Protein AF-A0A8T4BTH2-F1 (afdb_monomer)

Secondary structure (DSSP, 8-state):
----HHHHHHHHHHTTHHHHHHHHHHHHHHHHHHHHHHTTT-TTTHHHHHHHHHHHHHHHHT-HHHHHHHHHHHHHHHHHHHHHHHHHHHHHHTTTT-TT--HHHHHHHHHHHHHHHHHHHHHGGGS-----S----SS-HHHHHHHHHHHHHHHHHHHHH----------SHHHHHHHHHHHHHHH--

Mean predicted aligned error: 15.97 Å

Solvent-accessible surface area (backbone atoms only — not comparable to full-atom values): 11126 Å² total; per-residue (Å²): 132,83,83,46,71,66,60,54,50,51,52,38,50,76,70,41,45,60,68,46,49,50,55,24,51,53,44,20,51,52,46,23,50,50,44,56,74,69,36,81,66,45,91,82,25,55,65,58,32,45,54,52,16,46,54,53,14,54,60,47,47,70,37,61,73,56,34,52,51,46,63,68,46,47,63,52,55,50,49,44,50,52,52,51,50,54,48,53,48,50,46,58,71,73,53,79,80,56,99,75,67,61,63,67,59,58,51,51,54,52,50,52,54,49,51,51,42,51,52,56,54,62,59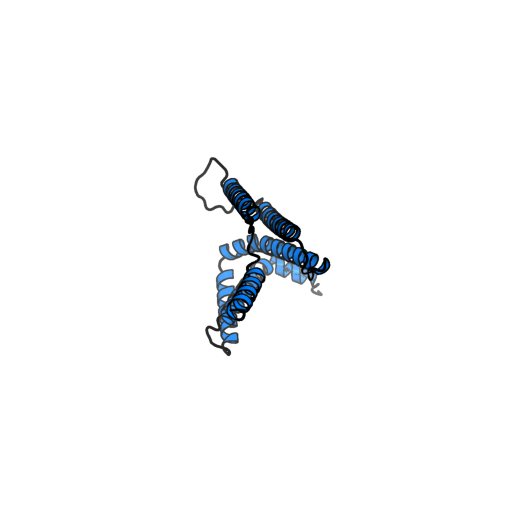,67,63,78,66,76,79,88,61,78,98,71,81,90,86,85,77,67,68,78,54,52,58,54,50,53,52,53,50,52,49,52,51,50,50,56,54,67,70,57,68,75,86,83,75,78,76,81,66,65,67,57,53,56,56,52,51,52,59,50,54,57,64,71,76,72,120

pLDDT: mean 75.27, std 17.17, range [42.88, 98.25]

Sequence (189 aa):
MAIDLRGGIEQLEEMGFFEYAVPFFLVFLLVWAILTRIKIFGEQGQRVNAILAAILGILLVRQGALVEFINTYLPNVSAVIIIFFGFLLLLGLFGFQSKSLKGGVMIFCMLLSLAGGIWALAQTTQGEAVILPVIDKEISESDAGAMVVVGVLILLIAIAGSRPKLRGLRGHEGFFDAMSKMGDKLSGG

Foldseek 3Di:
DDCDVVNVVVVCVVVCVCLLVVQLVVQLCVQLVVCCVVCPVHPVCSVVSNVVSNVVSVVQSVDVVSSVVCVLCVVLVVVLVVLVVVLVVVCVVVPVPDPPPPCVVVVVSVVVSVVVSVVSVVVSCPPDDPDDPDDDDDDDVVVVVVVVVVVVVVVVVVVVVPDDPPPDDPPPPVVVVVVVVVVVVVVPD

Structure (mmCIF, N/CA/C/O backbone):
data_AF-A0A8T4BTH2-F1
#
_entry.id   AF-A0A8T4BTH2-F1
#
loop_
_atom_site.group_PDB
_atom_site.id
_atom_site.type_symbol
_atom_site.label_atom_id
_atom_site.label_alt_id
_atom_site.label_comp_id
_atom_site.label_asym_id
_atom_site.label_entity_id
_atom_site.label_seq_id
_atom_site.pdbx_PDB_ins_code
_atom_site.Cartn_x
_atom_site.Cartn_y
_atom_site.Cartn_z
_atom_site.occupancy
_atom_site.B_iso_or_equiv
_atom_site.auth_seq_id
_atom_site.auth_comp_id
_atom_site.auth_asym_id
_atom_site.auth_atom_id
_atom_site.pdbx_PDB_model_num
ATOM 1 N N . MET A 1 1 ? 12.374 -33.893 -17.553 1.00 60.62 1 MET A N 1
ATOM 2 C CA . MET A 1 1 ? 12.916 -32.630 -17.015 1.00 60.62 1 MET A CA 1
ATOM 3 C C . MET A 1 1 ? 12.113 -32.296 -15.777 1.00 60.62 1 MET A C 1
ATOM 5 O O . MET A 1 1 ? 10.908 -32.126 -15.900 1.00 60.62 1 MET A O 1
ATOM 9 N N . ALA A 1 2 ? 12.731 -32.324 -14.597 1.00 75.56 2 ALA A N 1
ATOM 10 C CA . ALA A 1 2 ? 12.077 -31.808 -13.400 1.00 75.56 2 ALA A CA 1
ATOM 11 C C . ALA A 1 2 ? 12.064 -30.281 -13.523 1.00 75.56 2 ALA A C 1
ATOM 13 O O . ALA A 1 2 ? 13.112 -29.688 -13.770 1.00 75.56 2 ALA A O 1
ATOM 14 N N . ILE A 1 3 ? 10.884 -29.670 -13.436 1.00 81.31 3 ILE A N 1
ATOM 15 C CA . ILE A 1 3 ? 10.783 -28.217 -13.317 1.00 81.31 3 ILE A CA 1
ATOM 16 C C . ILE A 1 3 ? 11.301 -27.888 -11.921 1.00 81.31 3 ILE A C 1
ATOM 18 O O . ILE A 1 3 ? 10.676 -28.253 -10.926 1.00 81.31 3 ILE A O 1
ATOM 22 N N . ASP A 1 4 ? 12.476 -27.270 -11.856 1.00 92.75 4 ASP A N 1
ATOM 23 C CA . ASP A 1 4 ? 12.958 -26.660 -10.624 1.00 92.75 4 ASP A CA 1
ATOM 24 C C . ASP A 1 4 ? 12.048 -25.466 -10.303 1.00 92.75 4 ASP A C 1
ATOM 26 O O . ASP A 1 4 ? 11.688 -24.696 -11.198 1.00 92.75 4 ASP A O 1
ATOM 30 N N . LEU A 1 5 ? 11.657 -25.314 -9.037 1.00 91.25 5 LEU A N 1
ATOM 31 C CA . LEU A 1 5 ? 10.777 -24.232 -8.583 1.00 91.25 5 LEU A CA 1
ATOM 32 C C . LEU A 1 5 ? 11.341 -22.866 -8.968 1.00 91.25 5 LEU A C 1
ATOM 34 O O . LEU A 1 5 ? 10.587 -21.972 -9.346 1.00 91.25 5 LEU A O 1
ATOM 38 N N . ARG A 1 6 ? 12.669 -22.733 -8.931 1.00 91.19 6 ARG A N 1
ATOM 39 C CA . ARG A 1 6 ? 13.362 -21.531 -9.382 1.00 91.19 6 ARG A CA 1
ATOM 40 C C . ARG A 1 6 ? 13.090 -21.234 -10.859 1.00 91.19 6 ARG A C 1
ATOM 42 O O . ARG A 1 6 ? 12.701 -20.121 -11.180 1.00 91.19 6 ARG A O 1
ATOM 49 N N . GLY A 1 7 ? 13.214 -22.238 -11.728 1.00 93.44 7 GLY A N 1
ATOM 50 C CA . GLY A 1 7 ? 12.945 -22.081 -13.160 1.00 93.44 7 GLY A CA 1
ATOM 51 C C . GLY A 1 7 ? 11.473 -21.786 -13.457 1.00 93.44 7 GLY A C 1
ATOM 52 O O . GLY A 1 7 ? 11.172 -21.052 -14.391 1.00 93.44 7 GLY A O 1
ATOM 53 N N . GLY A 1 8 ? 10.549 -22.304 -12.641 1.00 92.94 8 GLY A N 1
ATOM 54 C CA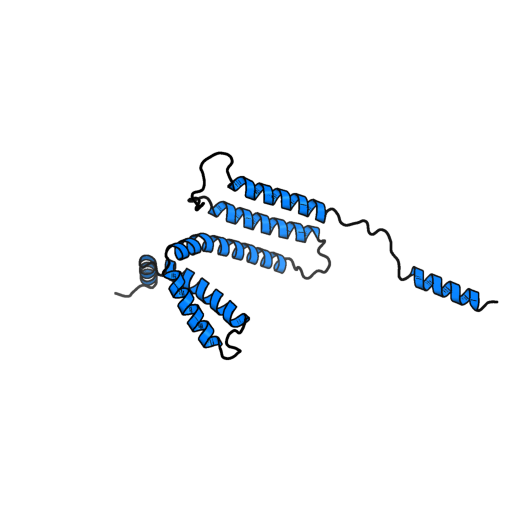 . GLY A 1 8 ? 9.131 -21.947 -12.734 1.00 92.94 8 GLY A CA 1
ATOM 55 C C . GLY A 1 8 ? 8.853 -20.487 -12.360 1.00 92.94 8 GLY A C 1
ATOM 56 O O . GLY A 1 8 ? 8.046 -19.835 -13.016 1.00 92.94 8 GLY A O 1
ATOM 57 N N . ILE A 1 9 ? 9.526 -19.962 -11.332 1.00 93.88 9 ILE A N 1
ATOM 58 C CA . ILE A 1 9 ? 9.397 -18.554 -10.923 1.00 93.88 9 ILE A CA 1
ATOM 59 C C . ILE A 1 9 ? 10.019 -17.628 -11.969 1.00 93.88 9 ILE A C 1
ATOM 61 O O . ILE A 1 9 ? 9.369 -16.663 -12.357 1.00 93.88 9 ILE A O 1
ATOM 65 N N . GLU A 1 10 ? 11.217 -17.951 -12.462 1.00 94.56 10 GLU A N 1
ATOM 66 C CA . GLU A 1 10 ? 11.894 -17.180 -13.515 1.00 94.56 10 GLU A CA 1
ATOM 67 C C . GLU A 1 10 ? 11.025 -17.113 -14.785 1.00 94.56 10 GLU A C 1
ATOM 69 O O . GLU A 1 10 ? 10.832 -16.034 -15.333 1.00 94.56 10 GLU A O 1
ATOM 74 N N . GLN A 1 11 ? 10.373 -18.213 -15.187 1.00 95.12 11 GLN A N 1
ATOM 75 C CA . GLN A 1 11 ? 9.421 -18.195 -16.310 1.00 95.12 11 GLN A CA 1
ATOM 76 C C . GLN A 1 11 ? 8.206 -17.293 -16.059 1.00 95.12 11 GLN A C 1
ATOM 78 O O . GLN A 1 11 ? 7.759 -16.592 -16.964 1.00 95.12 11 GLN A O 1
ATOM 83 N N . LEU A 1 12 ? 7.644 -17.301 -14.846 1.00 95.06 12 LEU A N 1
ATOM 84 C CA . LEU A 1 12 ? 6.525 -16.416 -14.506 1.00 95.06 12 LEU A CA 1
ATOM 85 C C . LEU A 1 12 ? 6.951 -14.944 -14.504 1.00 95.06 12 LEU A C 1
ATOM 87 O O . LEU A 1 12 ? 6.186 -14.086 -14.945 1.00 95.06 12 LEU A O 1
ATOM 91 N N . GLU A 1 13 ? 8.158 -14.657 -14.024 1.00 94.00 13 GLU A N 1
ATOM 92 C CA . GLU A 1 13 ? 8.747 -13.321 -14.042 1.00 94.00 13 GLU A CA 1
ATOM 93 C C . GLU A 1 13 ? 8.986 -12.832 -15.474 1.00 94.00 13 GLU A C 1
ATOM 95 O O . GLU A 1 13 ? 8.530 -11.745 -15.817 1.00 94.00 13 GLU A O 1
ATOM 100 N N . GLU A 1 14 ? 9.563 -13.666 -16.343 1.00 95.19 14 GLU A N 1
ATOM 101 C CA . GLU A 1 14 ? 9.751 -13.367 -17.772 1.00 95.19 14 GLU A CA 1
ATOM 102 C C . GLU A 1 14 ? 8.426 -13.134 -18.515 1.00 95.19 14 GLU A C 1
ATOM 104 O O . GLU A 1 14 ? 8.358 -12.336 -19.449 1.00 95.19 14 GLU A O 1
ATOM 109 N N . MET A 1 15 ? 7.345 -13.796 -18.091 1.00 94.81 15 MET A N 1
ATOM 110 C CA . MET A 1 15 ? 5.994 -13.566 -18.615 1.00 94.81 15 MET A CA 1
ATOM 111 C C . MET A 1 15 ? 5.341 -12.276 -18.085 1.00 94.81 15 MET A C 1
ATOM 113 O O . MET A 1 15 ? 4.194 -11.985 -18.437 1.00 94.81 15 MET A O 1
ATOM 117 N N . GLY A 1 16 ? 6.022 -11.524 -17.215 1.00 92.06 16 GLY A N 1
ATOM 118 C CA . GLY A 1 16 ? 5.494 -10.325 -16.567 1.00 92.06 16 GLY A CA 1
ATOM 119 C C . GLY A 1 16 ? 4.428 -10.627 -15.512 1.00 92.06 16 GLY A C 1
ATOM 120 O O . GLY A 1 16 ? 3.694 -9.730 -15.103 1.00 92.06 16 GLY A O 1
ATOM 121 N N . PHE A 1 17 ? 4.297 -11.877 -15.044 1.00 94.88 17 PHE A N 1
ATOM 122 C CA . PHE A 1 17 ? 3.227 -12.261 -14.118 1.00 94.88 17 PHE A CA 1
ATOM 123 C C . PHE A 1 17 ? 3.205 -11.365 -12.877 1.00 94.88 17 PHE A C 1
ATOM 125 O O . PHE A 1 17 ? 2.141 -10.889 -12.497 1.00 94.88 17 PHE A O 1
ATOM 132 N N . PHE A 1 18 ? 4.361 -11.089 -12.269 1.00 93.31 18 PHE A N 1
ATOM 133 C CA . PHE A 1 18 ? 4.440 -10.247 -11.073 1.00 93.31 18 PHE A CA 1
ATOM 134 C C . PHE A 1 18 ? 4.108 -8.779 -11.355 1.00 93.31 18 PHE A C 1
ATOM 136 O O . PHE A 1 18 ? 3.438 -8.152 -10.534 1.00 93.31 18 PHE A O 1
ATOM 143 N N . GLU A 1 19 ? 4.484 -8.260 -12.525 1.00 92.38 19 GLU A N 1
ATOM 144 C CA . GLU A 1 19 ? 4.208 -6.877 -12.930 1.00 92.38 19 GLU A CA 1
ATOM 145 C C . GLU A 1 19 ? 2.707 -6.585 -13.015 1.00 92.38 19 GLU A C 1
ATOM 147 O O . GLU A 1 19 ? 2.292 -5.465 -12.726 1.00 92.38 19 GLU A O 1
ATOM 152 N N . TYR A 1 20 ? 1.887 -7.587 -13.354 1.00 95.25 20 TYR A N 1
ATOM 153 C CA . TYR A 1 20 ? 0.429 -7.457 -13.459 1.00 95.25 20 TYR A CA 1
ATOM 154 C C . TYR A 1 20 ? -0.325 -8.034 -12.252 1.00 95.25 20 TYR A C 1
ATOM 156 O O . TYR A 1 20 ? -1.318 -7.458 -11.800 1.00 95.25 20 TYR A O 1
ATOM 164 N N . ALA A 1 21 ? 0.125 -9.163 -11.700 1.00 95.69 21 ALA A N 1
ATOM 165 C CA . ALA A 1 21 ? -0.554 -9.839 -10.597 1.00 95.69 21 ALA A CA 1
ATOM 166 C C . ALA A 1 21 ? -0.453 -9.044 -9.292 1.00 95.69 21 ALA A C 1
ATOM 168 O O . ALA A 1 21 ? -1.428 -8.968 -8.544 1.00 95.69 21 ALA A O 1
ATOM 169 N N . VAL A 1 22 ? 0.695 -8.422 -9.012 1.00 94.75 22 VAL A N 1
ATOM 170 C CA . VAL A 1 22 ? 0.875 -7.612 -7.800 1.00 94.75 22 VAL A CA 1
ATOM 171 C C . VAL A 1 22 ? -0.087 -6.411 -7.769 1.00 94.75 22 VAL A C 1
ATOM 173 O O . VAL A 1 22 ? -0.859 -6.312 -6.807 1.00 94.75 22 VAL A O 1
ATOM 176 N N . PRO A 1 23 ? -0.136 -5.529 -8.790 1.00 93.69 23 PRO A N 1
ATOM 177 C CA . PRO A 1 23 ? -1.097 -4.426 -8.805 1.00 93.69 23 PRO A CA 1
ATOM 178 C C . PRO A 1 23 ? -2.548 -4.917 -8.849 1.00 93.69 23 PRO A C 1
ATOM 180 O O . PRO A 1 23 ? -3.406 -4.315 -8.197 1.00 93.69 23 PRO A O 1
ATOM 183 N N . PHE A 1 24 ? -2.828 -6.039 -9.527 1.00 96.94 24 PHE A N 1
ATOM 184 C CA . PHE A 1 24 ? -4.145 -6.679 -9.493 1.00 96.94 24 PHE A CA 1
ATOM 185 C C . PHE A 1 24 ? -4.589 -6.983 -8.060 1.00 96.94 24 PHE A C 1
ATOM 187 O O . PHE A 1 24 ? -5.657 -6.531 -7.638 1.00 96.94 24 PHE A O 1
ATOM 194 N N . PHE A 1 25 ? -3.778 -7.729 -7.304 1.00 97.06 25 PHE A N 1
ATOM 195 C CA . PHE A 1 25 ? -4.125 -8.133 -5.943 1.00 97.06 25 PHE A CA 1
ATOM 196 C C . PHE A 1 25 ? -4.247 -6.935 -5.007 1.00 97.06 25 PHE A C 1
ATOM 198 O O . PHE A 1 25 ? -5.146 -6.918 -4.165 1.00 97.06 25 PHE A O 1
ATOM 205 N N . LEU A 1 26 ? -3.396 -5.921 -5.172 1.00 95.31 26 LEU A N 1
ATOM 206 C CA . LEU A 1 26 ? -3.455 -4.700 -4.373 1.00 95.31 26 LEU A CA 1
ATOM 207 C C . LEU A 1 26 ? -4.796 -3.978 -4.556 1.00 95.31 26 LEU A C 1
ATOM 209 O O . LEU A 1 26 ? -5.475 -3.666 -3.575 1.00 95.31 26 LEU A O 1
ATOM 213 N N . VAL A 1 27 ? -5.214 -3.766 -5.805 1.00 95.62 27 VAL A N 1
ATOM 214 C CA . VAL A 1 27 ? -6.485 -3.100 -6.125 1.00 95.62 27 VAL A CA 1
ATOM 215 C C . VAL A 1 27 ? -7.670 -3.964 -5.715 1.00 95.62 27 VAL A C 1
ATOM 217 O O . VAL A 1 27 ? -8.596 -3.463 -5.075 1.00 95.62 27 VAL A O 1
ATOM 220 N N . PHE A 1 28 ? -7.634 -5.260 -6.031 1.00 97.88 28 PHE A N 1
ATOM 221 C CA . PHE A 1 28 ? -8.658 -6.221 -5.634 1.00 97.88 28 PHE A CA 1
ATOM 222 C C . PHE A 1 28 ? -8.903 -6.174 -4.123 1.00 97.88 28 PHE A C 1
ATOM 224 O O . PHE A 1 28 ? -10.042 -5.990 -3.692 1.00 97.88 28 PHE A O 1
ATOM 231 N N . LEU A 1 29 ? -7.844 -6.288 -3.316 1.00 97.62 29 LEU A N 1
ATOM 232 C CA . LEU A 1 29 ? -7.949 -6.280 -1.859 1.00 97.62 29 LEU A CA 1
ATOM 233 C C . LEU A 1 29 ? -8.472 -4.945 -1.337 1.00 97.62 29 LEU A C 1
ATOM 235 O O . LEU A 1 29 ? -9.339 -4.940 -0.463 1.00 97.62 29 LEU A O 1
ATOM 239 N N . LEU A 1 30 ? -7.986 -3.824 -1.873 1.00 96.38 30 LEU A N 1
ATOM 240 C CA . LEU A 1 30 ? -8.408 -2.492 -1.446 1.00 96.38 30 LEU A CA 1
ATOM 241 C C . LEU A 1 30 ? -9.891 -2.250 -1.746 1.00 96.38 30 LEU A C 1
ATOM 243 O O . LEU A 1 30 ? -10.653 -1.881 -0.850 1.00 96.38 30 LEU A O 1
ATOM 247 N N . VAL A 1 31 ? -10.322 -2.516 -2.979 1.00 97.12 31 VAL A N 1
ATOM 248 C CA . VAL A 1 31 ? -11.722 -2.361 -3.390 1.00 97.12 31 VAL A CA 1
ATOM 249 C C . VAL A 1 31 ? -12.615 -3.321 -2.606 1.00 97.12 31 VAL A C 1
ATOM 251 O O . VAL A 1 31 ? -13.639 -2.902 -2.068 1.00 97.12 31 VAL A O 1
ATOM 254 N N . TRP A 1 32 ? -12.218 -4.587 -2.467 1.00 97.31 32 TRP A N 1
ATOM 255 C CA . TRP A 1 32 ? -12.978 -5.570 -1.697 1.00 97.31 32 TRP A CA 1
ATOM 256 C C . TRP A 1 32 ? -13.124 -5.169 -0.226 1.00 97.31 32 TRP A C 1
ATOM 258 O O . TRP A 1 32 ? -14.224 -5.254 0.335 1.00 97.31 32 TRP A O 1
ATOM 268 N N . ALA A 1 33 ? -12.040 -4.698 0.393 1.00 96.50 33 ALA A N 1
ATOM 269 C CA . ALA A 1 33 ? -12.041 -4.233 1.772 1.00 96.50 33 ALA A CA 1
ATOM 270 C C . ALA A 1 33 ? -12.968 -3.026 1.946 1.00 96.50 33 ALA A C 1
ATOM 272 O O . ALA A 1 33 ? -13.783 -3.020 2.871 1.00 96.50 33 ALA A O 1
ATOM 273 N N . ILE A 1 34 ? -12.905 -2.046 1.038 1.00 96.69 34 ILE A N 1
ATOM 274 C CA . ILE A 1 34 ? -13.790 -0.875 1.056 1.00 96.69 34 ILE A CA 1
ATOM 275 C C . ILE A 1 34 ? -15.249 -1.317 0.932 1.00 96.69 34 ILE A C 1
ATOM 277 O O . ILE A 1 34 ? -16.039 -1.010 1.825 1.00 96.69 34 ILE A O 1
ATOM 281 N N . LEU A 1 35 ? -15.594 -2.096 -0.101 1.00 96.38 35 LEU A N 1
ATOM 282 C CA . LEU A 1 35 ? -16.958 -2.583 -0.354 1.00 96.38 35 LEU A CA 1
ATOM 283 C C . LEU A 1 35 ? -17.528 -3.383 0.830 1.00 96.38 35 LEU A C 1
ATOM 285 O O . LEU A 1 35 ? -18.712 -3.272 1.164 1.00 96.38 35 LEU A O 1
ATOM 289 N N . THR A 1 36 ? -16.681 -4.167 1.497 1.00 95.62 36 THR A N 1
ATOM 290 C CA . THR A 1 36 ? -17.068 -4.959 2.672 1.00 95.62 36 THR A CA 1
ATOM 291 C C . THR A 1 36 ? -17.247 -4.091 3.915 1.00 95.62 36 THR A C 1
ATOM 293 O O . THR A 1 36 ? -18.168 -4.331 4.696 1.00 95.62 36 THR A O 1
ATOM 296 N N . ARG A 1 37 ? -16.428 -3.046 4.094 1.00 94.75 37 ARG A N 1
ATOM 297 C CA . ARG A 1 37 ? -16.558 -2.104 5.217 1.00 94.75 37 ARG A CA 1
ATOM 298 C C . ARG A 1 37 ? -17.819 -1.255 5.128 1.00 94.75 37 ARG A C 1
ATOM 300 O O . ARG A 1 37 ? -18.463 -1.047 6.151 1.00 94.75 37 ARG A O 1
ATOM 307 N N . ILE A 1 38 ? -18.184 -0.813 3.928 1.00 96.06 38 ILE A N 1
ATOM 308 C CA . ILE A 1 38 ? -19.382 0.012 3.706 1.00 96.06 38 ILE A CA 1
ATOM 309 C C . ILE A 1 38 ? -20.677 -0.804 3.601 1.00 96.06 38 ILE A C 1
ATOM 311 O O . ILE A 1 38 ? -21.755 -0.222 3.599 1.00 96.06 38 ILE A O 1
ATOM 315 N N . LYS A 1 39 ? -20.586 -2.140 3.522 1.00 92.75 39 LYS A N 1
ATOM 316 C CA . LYS A 1 39 ? -21.732 -3.062 3.434 1.00 92.75 39 LYS A CA 1
ATOM 317 C C . LYS A 1 39 ? -22.749 -2.694 2.330 1.00 92.75 39 LYS A C 1
ATOM 319 O O . LYS A 1 39 ? -23.949 -2.816 2.557 1.00 92.75 39 LYS A O 1
ATOM 324 N N . ILE A 1 40 ? -22.296 -2.302 1.127 1.00 91.75 40 ILE A N 1
ATOM 325 C CA . ILE A 1 40 ? -23.190 -1.882 0.015 1.00 91.75 40 ILE A CA 1
ATOM 326 C C . ILE A 1 40 ? -24.302 -2.904 -0.276 1.00 91.75 40 ILE A C 1
ATOM 328 O O . ILE A 1 40 ? -25.451 -2.523 -0.464 1.00 91.75 40 ILE A O 1
ATOM 332 N N . PHE A 1 41 ? -23.976 -4.200 -0.287 1.00 91.62 41 PHE A N 1
ATOM 333 C CA . PHE A 1 41 ? -24.935 -5.279 -0.563 1.00 91.62 41 PHE A CA 1
ATOM 334 C C . PHE A 1 41 ? -25.410 -5.998 0.716 1.00 91.62 41 PHE A C 1
ATOM 336 O O . PHE A 1 41 ? -25.847 -7.148 0.663 1.00 91.62 41 PHE A O 1
ATOM 343 N N . GLY A 1 42 ? -25.291 -5.355 1.881 1.00 90.62 42 GLY A N 1
ATOM 344 C CA . GLY A 1 42 ? -25.642 -5.943 3.176 1.00 90.62 42 GLY A CA 1
ATOM 345 C C . GLY A 1 42 ? -24.669 -7.029 3.656 1.00 90.62 42 GLY A C 1
ATOM 346 O O . GLY A 1 42 ? -23.594 -7.239 3.095 1.00 90.62 42 GLY A O 1
ATOM 347 N N . GLU A 1 43 ? -25.035 -7.730 4.733 1.00 85.06 43 GLU A N 1
ATOM 348 C CA . GLU A 1 43 ? -24.131 -8.667 5.428 1.00 85.06 43 GLU A CA 1
ATOM 349 C C . GLU A 1 43 ? -23.835 -9.946 4.635 1.00 85.06 43 GLU A C 1
ATOM 351 O O . GLU A 1 43 ? -22.748 -10.508 4.749 1.00 85.06 43 GLU A O 1
ATOM 356 N N . GLN A 1 44 ? -24.764 -10.370 3.777 1.00 86.69 44 GLN A N 1
ATOM 357 C CA . GLN A 1 44 ? -24.612 -11.554 2.922 1.00 86.69 44 GLN A CA 1
ATOM 358 C C . GLN A 1 44 ? -23.949 -11.232 1.568 1.00 86.69 44 GLN A C 1
ATOM 360 O O . GLN A 1 44 ? -23.584 -12.135 0.815 1.00 86.69 44 GLN A O 1
ATOM 365 N N . GLY A 1 45 ? -23.728 -9.947 1.272 1.00 91.81 45 GLY A N 1
ATOM 366 C CA . GLY A 1 45 ? -23.184 -9.455 0.006 1.00 91.81 45 GLY A CA 1
ATOM 367 C C . GLY A 1 45 ? -21.673 -9.627 -0.184 1.00 91.81 45 GLY A C 1
ATOM 368 O O . GLY A 1 45 ? -21.129 -9.176 -1.190 1.00 91.81 45 GLY A O 1
ATOM 369 N N . GLN A 1 46 ? -20.968 -10.284 0.744 1.00 91.50 46 GLN A N 1
ATOM 370 C CA . GLN A 1 46 ? -19.502 -10.401 0.707 1.00 91.50 46 GLN A CA 1
ATOM 371 C C . GLN A 1 46 ? -18.979 -11.105 -0.555 1.00 91.50 46 GLN A C 1
ATOM 373 O O . GLN A 1 46 ? -17.942 -10.717 -1.093 1.00 91.50 46 GLN A O 1
ATOM 378 N N . ARG A 1 47 ? -19.711 -12.109 -1.060 1.00 95.00 47 ARG A N 1
ATOM 379 C CA . ARG A 1 47 ? -19.356 -12.807 -2.309 1.00 95.00 47 ARG A CA 1
ATOM 380 C C . ARG A 1 47 ? -19.471 -11.883 -3.520 1.00 95.00 47 ARG A C 1
ATOM 382 O O . ARG A 1 47 ? -18.590 -11.881 -4.371 1.00 95.00 47 ARG A O 1
ATOM 389 N N . VAL A 1 48 ? -20.525 -11.067 -3.563 1.00 95.75 48 VAL A N 1
ATOM 390 C CA . VAL A 1 48 ? -20.749 -10.088 -4.637 1.00 95.75 48 VAL A CA 1
ATOM 391 C C . VAL A 1 48 ? -19.674 -9.004 -4.598 1.00 95.75 48 VAL A C 1
ATOM 393 O O . VAL A 1 48 ? -19.105 -8.684 -5.637 1.00 95.75 48 VAL A O 1
ATOM 396 N N . ASN A 1 49 ? -19.313 -8.518 -3.405 1.00 96.12 49 ASN A N 1
ATOM 397 C CA . ASN A 1 49 ? -18.199 -7.583 -3.224 1.00 96.12 49 ASN A CA 1
ATOM 398 C C . ASN A 1 49 ? -16.882 -8.137 -3.773 1.00 96.12 49 ASN A C 1
ATOM 400 O O . ASN A 1 49 ? -16.144 -7.407 -4.427 1.00 96.12 49 ASN A O 1
ATOM 404 N N . ALA A 1 50 ? -16.575 -9.411 -3.503 1.00 96.69 50 ALA A N 1
ATOM 405 C CA . ALA A 1 50 ? -15.347 -10.043 -3.982 1.00 96.69 50 ALA A CA 1
ATOM 406 C C . ALA A 1 50 ? -15.333 -10.147 -5.510 1.00 96.69 50 ALA A C 1
ATOM 408 O O . ALA A 1 50 ? -14.359 -9.753 -6.142 1.00 96.69 50 ALA A O 1
ATOM 409 N N . ILE A 1 51 ? -16.433 -10.602 -6.115 1.00 97.62 51 ILE A N 1
ATOM 410 C CA . ILE A 1 51 ? -16.544 -10.690 -7.577 1.00 97.62 51 ILE A CA 1
ATOM 411 C C . ILE A 1 51 ? -16.411 -9.300 -8.210 1.00 97.62 51 ILE A C 1
ATOM 413 O O . ILE A 1 51 ? -15.651 -9.131 -9.161 1.00 97.62 51 ILE A O 1
ATOM 417 N N . LEU A 1 52 ? -17.093 -8.290 -7.662 1.00 97.50 52 LEU A N 1
ATOM 418 C CA . LEU A 1 52 ? -17.033 -6.923 -8.178 1.00 97.50 52 LEU A CA 1
ATOM 419 C C . LEU A 1 52 ? -15.622 -6.332 -8.063 1.00 97.50 52 LEU A C 1
ATOM 421 O O . LEU A 1 52 ? -15.119 -5.753 -9.023 1.00 97.50 52 LEU A O 1
ATOM 425 N N . ALA A 1 53 ? -14.959 -6.523 -6.921 1.00 98.00 53 ALA A N 1
ATOM 426 C CA . ALA A 1 53 ? -13.578 -6.101 -6.730 1.00 98.00 53 ALA A CA 1
ATOM 427 C C . ALA A 1 53 ? -12.617 -6.808 -7.696 1.00 98.00 53 ALA A C 1
ATOM 429 O O . ALA A 1 53 ? -11.690 -6.177 -8.195 1.00 98.00 53 ALA A O 1
ATOM 430 N N . ALA A 1 54 ? -12.845 -8.091 -7.996 1.00 98.19 54 ALA A N 1
ATOM 431 C CA . ALA A 1 54 ? -12.025 -8.839 -8.948 1.00 98.19 54 ALA A CA 1
ATOM 432 C C . ALA A 1 54 ? -12.194 -8.298 -10.370 1.00 98.19 54 ALA A C 1
ATOM 434 O O . ALA A 1 54 ? -11.202 -8.062 -11.055 1.00 98.19 54 ALA A O 1
ATOM 435 N N . ILE A 1 55 ? -13.432 -8.022 -10.792 1.00 98.25 55 ILE A N 1
ATOM 436 C CA . ILE A 1 55 ? -13.713 -7.404 -12.095 1.00 98.25 55 ILE A CA 1
ATOM 437 C C . ILE A 1 55 ? -13.017 -6.041 -12.198 1.00 98.25 55 ILE A C 1
ATOM 439 O O . ILE A 1 55 ? -12.336 -5.776 -13.186 1.00 98.25 55 ILE A O 1
ATOM 443 N N . LEU A 1 56 ? -13.139 -5.196 -11.169 1.00 97.62 56 LEU A N 1
ATOM 444 C CA . LEU A 1 56 ? -12.496 -3.880 -11.140 1.00 97.62 56 LEU A CA 1
ATOM 445 C C . LEU A 1 56 ? -10.965 -3.977 -11.144 1.00 97.62 56 LEU A C 1
ATOM 447 O O . LEU A 1 56 ? -10.315 -3.229 -11.869 1.00 97.62 56 LEU A O 1
ATOM 451 N N . GLY A 1 57 ? -10.393 -4.923 -10.396 1.00 97.06 57 GLY A N 1
ATOM 452 C CA . GLY A 1 57 ? -8.957 -5.195 -10.405 1.00 97.06 57 GLY A CA 1
ATOM 453 C C . GLY A 1 57 ? -8.455 -5.596 -11.793 1.00 97.06 57 GLY A C 1
ATOM 454 O O . GLY A 1 57 ? -7.488 -5.016 -12.279 1.00 97.06 57 GLY A O 1
ATOM 455 N N . ILE A 1 58 ? -9.130 -6.536 -12.466 1.00 97.44 58 ILE A N 1
ATOM 456 C CA . ILE A 1 58 ? -8.759 -6.978 -13.824 1.00 97.44 58 ILE A CA 1
ATOM 457 C C . ILE A 1 58 ? -8.869 -5.815 -14.820 1.00 97.44 58 ILE A C 1
ATOM 459 O O . ILE A 1 58 ? -7.979 -5.621 -15.648 1.00 97.44 58 ILE A O 1
ATOM 463 N N . LEU A 1 59 ? -9.946 -5.024 -14.739 1.00 97.12 59 LEU A N 1
ATOM 464 C CA . LEU A 1 59 ? -10.137 -3.856 -15.604 1.00 97.12 59 LEU A CA 1
ATOM 465 C C . LEU A 1 59 ? -9.035 -2.813 -15.417 1.00 97.12 59 LEU A C 1
ATOM 467 O O . LEU A 1 59 ? -8.603 -2.217 -16.402 1.00 97.12 59 LEU A O 1
ATOM 471 N N . LEU A 1 60 ? -8.570 -2.608 -14.183 1.00 95.44 60 LEU A N 1
ATOM 472 C CA . LEU A 1 60 ? -7.480 -1.681 -13.902 1.00 95.44 60 LEU A CA 1
ATOM 473 C C . LEU A 1 60 ? -6.160 -2.181 -14.490 1.00 95.44 60 LEU A C 1
ATOM 475 O O . LEU A 1 60 ? -5.454 -1.416 -15.136 1.00 95.44 60 LEU A O 1
ATOM 479 N N . VAL A 1 61 ? -5.852 -3.466 -14.317 1.00 95.25 61 VAL A N 1
ATOM 480 C CA . VAL A 1 61 ? -4.593 -4.074 -14.786 1.00 95.25 61 VAL A CA 1
ATOM 481 C C . VAL A 1 61 ? -4.490 -4.072 -16.310 1.00 95.25 61 VAL A C 1
ATOM 483 O O . VAL A 1 61 ? -3.398 -4.009 -16.864 1.00 95.25 61 VAL A O 1
ATOM 486 N N . ARG A 1 62 ? -5.629 -4.064 -17.010 1.00 95.44 62 ARG A N 1
ATOM 487 C CA . ARG A 1 62 ? -5.664 -3.871 -18.463 1.00 95.44 62 ARG A CA 1
ATOM 488 C C . ARG A 1 62 ? -5.076 -2.519 -18.892 1.00 95.44 62 ARG A C 1
ATOM 490 O O . ARG A 1 62 ? -4.623 -2.395 -20.028 1.00 95.44 62 ARG A O 1
ATOM 497 N N . GLN A 1 63 ? -5.110 -1.508 -18.026 1.00 94.75 63 GLN A N 1
ATOM 498 C CA . GLN A 1 63 ? -4.581 -0.186 -18.328 1.00 94.75 63 GLN A CA 1
ATOM 499 C C . GLN A 1 63 ? -3.103 -0.099 -17.941 1.00 94.75 63 GLN A C 1
ATOM 501 O O . GLN A 1 63 ? -2.770 0.140 -16.781 1.00 94.75 63 GLN A O 1
ATOM 506 N N . GLY A 1 64 ? -2.219 -0.225 -18.936 1.00 91.06 64 GLY A N 1
ATOM 507 C CA . GLY A 1 64 ? -0.764 -0.227 -18.734 1.00 91.06 64 GLY A CA 1
ATOM 508 C C . GLY A 1 64 ? -0.248 0.986 -17.953 1.00 91.06 64 GLY A C 1
ATOM 509 O O . GLY A 1 64 ? 0.522 0.820 -17.019 1.00 91.06 64 GLY A O 1
ATOM 510 N N . ALA A 1 65 ? -0.771 2.185 -18.231 1.00 89.19 65 ALA A N 1
ATOM 511 C CA . ALA A 1 65 ? -0.376 3.405 -17.518 1.00 89.19 65 ALA A CA 1
ATOM 512 C C . ALA A 1 65 ? -0.672 3.361 -16.004 1.00 89.19 65 ALA A C 1
ATOM 514 O O . ALA A 1 65 ? 0.064 3.938 -15.209 1.00 89.19 65 ALA A O 1
ATOM 515 N N . LEU A 1 66 ? -1.748 2.682 -15.582 1.00 88.06 66 LEU A N 1
ATOM 516 C CA . LEU A 1 66 ? -2.067 2.528 -14.157 1.00 88.06 66 LEU A CA 1
ATOM 517 C C . LEU A 1 66 ? -1.198 1.457 -13.501 1.00 88.06 66 LEU A C 1
ATOM 519 O O . LEU A 1 66 ? -0.822 1.612 -12.342 1.00 88.06 66 LEU A O 1
ATOM 523 N N . VAL A 1 67 ? -0.883 0.387 -14.232 1.00 91.00 67 VAL A N 1
ATOM 524 C CA . VAL A 1 67 ? 0.040 -0.660 -13.777 1.00 91.00 67 VAL A CA 1
ATOM 525 C C . VAL A 1 67 ? 1.428 -0.075 -13.543 1.00 91.00 67 VAL A C 1
ATOM 527 O O . VAL A 1 67 ? 1.980 -0.252 -12.462 1.00 91.00 67 VAL A O 1
ATOM 530 N N . GLU A 1 68 ? 1.944 0.681 -14.510 1.00 88.25 68 GLU A N 1
ATOM 531 C CA . GLU A 1 68 ? 3.227 1.375 -14.410 1.00 88.25 68 GLU A CA 1
ATOM 532 C C . GLU A 1 68 ? 3.240 2.334 -13.220 1.00 88.25 68 GLU A C 1
ATOM 534 O O . GLU A 1 68 ? 4.098 2.213 -12.350 1.00 88.25 68 GLU A O 1
ATOM 539 N N . PHE A 1 69 ? 2.216 3.188 -13.101 1.00 84.19 69 PHE A N 1
ATOM 540 C CA . PHE A 1 69 ? 2.062 4.078 -11.952 1.00 84.19 69 PHE A CA 1
ATOM 541 C C . PHE A 1 69 ? 2.116 3.303 -10.628 1.00 84.19 69 PHE A C 1
ATOM 543 O O . PHE A 1 69 ? 2.915 3.625 -9.751 1.00 84.19 69 PHE A O 1
ATOM 550 N N . ILE A 1 70 ? 1.312 2.246 -10.466 1.00 86.56 70 ILE A N 1
ATOM 551 C CA . ILE A 1 70 ? 1.325 1.454 -9.230 1.00 86.56 70 ILE A CA 1
ATOM 552 C C . ILE A 1 70 ? 2.714 0.859 -8.990 1.00 86.56 70 ILE A C 1
ATOM 554 O O . ILE A 1 70 ? 3.214 0.978 -7.876 1.00 86.56 70 ILE A O 1
ATOM 558 N N . ASN A 1 71 ? 3.358 0.280 -10.001 1.00 88.38 71 ASN A N 1
ATOM 559 C CA . ASN A 1 71 ? 4.675 -0.342 -9.859 1.00 88.38 71 ASN A CA 1
ATOM 560 C C . ASN A 1 71 ? 5.777 0.671 -9.504 1.00 88.38 71 ASN A C 1
ATOM 562 O O . ASN A 1 71 ? 6.680 0.326 -8.745 1.00 88.38 71 ASN A O 1
ATOM 566 N N . THR A 1 72 ? 5.669 1.929 -9.935 1.00 85.88 72 THR A N 1
ATOM 567 C CA . THR A 1 72 ? 6.571 3.010 -9.504 1.00 85.88 72 THR A CA 1
ATOM 568 C C . THR A 1 72 ? 6.355 3.393 -8.034 1.00 85.88 72 THR A C 1
ATOM 570 O O . THR A 1 72 ? 7.315 3.645 -7.305 1.00 85.88 72 THR A O 1
ATOM 573 N N . TYR A 1 73 ? 5.109 3.429 -7.549 1.00 81.50 73 TYR A N 1
ATOM 574 C CA . TYR A 1 73 ? 4.807 3.863 -6.174 1.00 81.50 73 TYR A CA 1
ATOM 575 C C . TYR A 1 73 ? 4.825 2.736 -5.132 1.00 81.50 73 TYR A C 1
ATOM 577 O O . TYR A 1 73 ? 5.051 2.998 -3.948 1.00 81.50 73 TYR A O 1
ATOM 585 N N . LEU A 1 74 ? 4.600 1.485 -5.526 1.00 84.50 74 LEU A N 1
ATOM 586 C CA . LEU A 1 74 ? 4.466 0.346 -4.614 1.00 84.50 74 LEU A CA 1
ATOM 587 C C . LEU A 1 74 ? 5.742 0.074 -3.790 1.00 84.50 74 LEU A C 1
ATOM 589 O O . LEU A 1 74 ? 5.618 -0.092 -2.569 1.00 84.50 74 LEU A O 1
ATOM 593 N N . PRO A 1 75 ? 6.965 0.120 -4.359 1.00 83.19 75 PRO A N 1
ATOM 594 C CA . PRO A 1 75 ? 8.201 0.023 -3.580 1.00 83.19 75 PRO A CA 1
ATOM 595 C C . PRO A 1 75 ? 8.299 1.1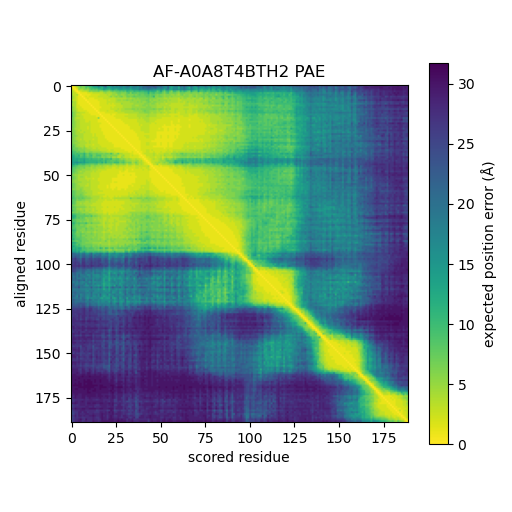11 -2.503 1.00 83.19 75 PRO A C 1
ATOM 597 O O . PRO A 1 75 ? 8.670 0.837 -1.365 1.00 83.19 75 PRO A O 1
ATOM 600 N N . ASN A 1 76 ? 7.854 2.325 -2.816 1.00 80.06 76 ASN A N 1
ATOM 601 C CA . ASN A 1 76 ? 7.920 3.465 -1.903 1.00 80.06 76 ASN A CA 1
ATOM 602 C C . ASN A 1 76 ? 6.942 3.349 -0.748 1.00 80.06 76 ASN A C 1
ATOM 604 O O . ASN A 1 76 ? 7.305 3.540 0.413 1.00 80.06 76 ASN A O 1
ATOM 608 N N . VAL A 1 77 ? 5.700 2.986 -1.058 1.00 78.94 77 VAL A N 1
ATOM 609 C CA . VAL A 1 77 ? 4.676 2.746 -0.042 1.00 78.94 77 VAL A CA 1
ATOM 610 C C . VAL A 1 77 ? 5.095 1.588 0.863 1.00 78.94 77 VAL A C 1
ATOM 612 O O . VAL A 1 77 ? 4.981 1.698 2.085 1.00 78.94 77 VAL A O 1
ATOM 615 N N . SER A 1 78 ? 5.631 0.503 0.296 1.00 82.06 78 SER A N 1
ATOM 616 C CA . SER A 1 78 ? 6.093 -0.636 1.093 1.00 82.06 78 SER A CA 1
ATOM 617 C C . SER A 1 78 ? 7.275 -0.268 1.998 1.00 82.06 78 SER A C 1
ATOM 619 O O . SER A 1 78 ? 7.248 -0.607 3.182 1.00 82.06 78 SER A O 1
ATOM 621 N N . ALA A 1 79 ? 8.243 0.516 1.513 1.00 78.94 79 ALA A N 1
ATOM 622 C CA . ALA A 1 79 ? 9.343 1.033 2.325 1.00 78.94 79 ALA A CA 1
ATOM 623 C C . ALA A 1 79 ? 8.843 1.891 3.499 1.00 78.94 79 ALA A C 1
ATOM 625 O O . ALA A 1 79 ? 9.248 1.669 4.642 1.00 78.94 79 ALA A O 1
ATOM 626 N N . VAL A 1 80 ? 7.912 2.820 3.250 1.00 75.56 80 VAL A N 1
ATOM 627 C CA . VAL A 1 80 ? 7.310 3.654 4.305 1.00 75.56 80 VAL A CA 1
ATOM 628 C C . VAL A 1 80 ? 6.597 2.794 5.349 1.00 75.56 80 VAL A C 1
ATOM 630 O O . VAL A 1 80 ? 6.765 3.023 6.547 1.00 75.56 80 VAL A O 1
ATOM 633 N N . ILE A 1 81 ? 5.842 1.779 4.921 1.00 80.44 81 ILE A N 1
ATOM 634 C CA . ILE A 1 81 ? 5.152 0.850 5.823 1.00 80.44 81 ILE A CA 1
ATOM 635 C C . ILE A 1 81 ? 6.155 0.062 6.677 1.00 80.44 81 ILE A C 1
ATOM 637 O O . ILE A 1 81 ? 5.954 -0.057 7.885 1.00 80.44 81 ILE A O 1
ATOM 641 N N . ILE A 1 82 ? 7.245 -0.443 6.090 1.00 83.19 82 ILE A N 1
ATOM 642 C CA . ILE A 1 82 ? 8.294 -1.172 6.821 1.00 83.19 82 ILE A CA 1
ATOM 643 C C . ILE A 1 82 ? 8.966 -0.261 7.853 1.00 83.19 82 ILE A C 1
ATOM 645 O O . ILE A 1 82 ? 9.126 -0.665 9.006 1.00 83.19 82 ILE A O 1
ATOM 649 N N . ILE A 1 83 ? 9.307 0.975 7.478 1.00 77.06 83 ILE A N 1
ATOM 650 C CA . ILE A 1 83 ? 9.883 1.969 8.397 1.00 77.06 83 ILE A CA 1
ATOM 651 C C . ILE A 1 83 ? 8.903 2.266 9.539 1.00 77.06 83 ILE A C 1
ATOM 653 O O . ILE A 1 83 ? 9.298 2.273 10.706 1.00 77.06 83 ILE A O 1
ATOM 657 N N . PHE A 1 84 ? 7.620 2.454 9.226 1.00 77.31 84 PHE A N 1
ATOM 658 C CA . PHE A 1 84 ? 6.577 2.702 10.218 1.00 77.31 84 PHE A CA 1
ATOM 659 C C . PHE A 1 84 ? 6.378 1.515 11.170 1.00 77.31 84 PHE A C 1
ATOM 661 O O . PHE A 1 84 ? 6.268 1.708 12.381 1.00 77.31 84 PHE A O 1
ATOM 668 N N . PHE A 1 85 ? 6.388 0.279 10.665 1.00 83.75 85 PHE A N 1
ATOM 669 C CA . PHE A 1 85 ? 6.348 -0.912 11.514 1.00 83.75 85 PHE A CA 1
ATOM 670 C C . PHE A 1 85 ? 7.602 -1.040 12.375 1.00 83.75 85 PHE A C 1
ATOM 672 O O . PHE A 1 85 ? 7.478 -1.305 13.568 1.00 83.75 85 PHE A O 1
ATOM 679 N N . GLY A 1 86 ? 8.790 -0.797 11.818 1.00 79.88 86 GLY A N 1
ATOM 680 C CA . GLY A 1 86 ? 10.037 -0.751 12.582 1.00 79.88 86 GLY A CA 1
ATOM 681 C C . GLY A 1 86 ? 9.966 0.273 13.715 1.00 79.88 86 GLY A C 1
ATOM 682 O O . GLY A 1 86 ? 10.335 -0.019 14.851 1.00 79.88 86 GLY A O 1
ATOM 683 N N . PHE A 1 87 ? 9.390 1.441 13.441 1.00 75.88 87 PHE A N 1
ATOM 684 C CA . PHE A 1 87 ? 9.132 2.468 14.441 1.00 75.88 87 PHE A CA 1
ATOM 685 C C . PHE A 1 87 ? 8.141 2.013 15.526 1.00 75.88 87 PHE A C 1
ATOM 687 O O . PHE A 1 87 ? 8.436 2.154 16.713 1.00 75.88 87 PHE A O 1
ATOM 694 N N . LEU A 1 88 ? 7.000 1.419 15.154 1.00 78.81 88 LEU A N 1
ATOM 695 C CA . LEU A 1 88 ? 6.038 0.858 16.114 1.00 78.81 88 LEU A CA 1
ATOM 696 C C . LEU A 1 88 ? 6.657 -0.246 16.979 1.00 78.81 88 LEU A C 1
ATOM 698 O O . LEU A 1 88 ? 6.372 -0.312 18.174 1.00 78.81 88 LEU A O 1
ATOM 702 N N . LEU A 1 89 ? 7.517 -1.086 16.401 1.00 84.56 89 LEU A N 1
ATOM 703 C CA . LEU A 1 89 ? 8.244 -2.121 17.132 1.00 84.56 89 LEU A CA 1
ATOM 704 C C . LEU A 1 89 ? 9.214 -1.512 18.142 1.00 84.56 89 LEU A C 1
ATOM 706 O O . LEU A 1 89 ? 9.238 -1.960 19.284 1.00 84.56 89 LEU A O 1
ATOM 710 N N . LEU A 1 90 ? 9.961 -0.468 17.768 1.00 75.75 90 LEU A N 1
ATOM 711 C CA . LEU A 1 90 ? 10.824 0.256 18.703 1.00 75.75 90 LEU A CA 1
ATOM 712 C C . LEU A 1 90 ? 10.011 0.900 19.832 1.00 75.75 90 LEU A C 1
ATOM 714 O O . LEU A 1 90 ? 10.374 0.755 20.998 1.00 75.75 90 LEU A O 1
ATOM 718 N N . LEU A 1 91 ? 8.886 1.552 19.519 1.00 72.25 91 LEU A N 1
ATOM 719 C CA . LEU A 1 91 ? 7.985 2.101 20.539 1.00 72.25 91 LEU A CA 1
ATOM 720 C C . LEU A 1 91 ? 7.464 1.009 21.485 1.00 72.25 91 LEU A C 1
ATOM 722 O O . LEU A 1 91 ? 7.469 1.190 22.704 1.00 72.25 91 LEU A O 1
ATOM 726 N N . GLY A 1 92 ? 7.044 -0.132 20.937 1.00 76.94 92 GLY A N 1
ATOM 727 C CA . GLY A 1 92 ? 6.612 -1.287 21.721 1.00 76.94 92 GLY A CA 1
ATOM 728 C C . GLY A 1 92 ? 7.727 -1.834 22.617 1.00 76.94 92 GLY A C 1
ATOM 729 O O . GLY A 1 92 ? 7.499 -2.069 23.803 1.00 76.94 92 GLY A O 1
ATOM 730 N N . LEU A 1 93 ? 8.941 -1.968 22.075 1.00 79.12 93 LEU A N 1
ATOM 731 C CA . LEU A 1 93 ? 10.115 -2.505 22.764 1.00 79.12 93 LEU A CA 1
ATOM 732 C C . LEU A 1 93 ? 10.586 -1.608 23.913 1.00 79.12 93 LEU A C 1
ATOM 734 O O . LEU A 1 93 ? 10.912 -2.108 24.987 1.00 79.12 93 LEU A O 1
ATOM 738 N N . PHE A 1 94 ? 10.572 -0.286 23.726 1.00 75.75 94 PHE A N 1
ATOM 739 C CA . PHE A 1 94 ? 10.915 0.673 24.781 1.00 75.75 94 PHE A CA 1
ATOM 740 C C . PHE A 1 94 ? 9.828 0.817 25.857 1.00 75.75 94 PHE A C 1
ATOM 742 O O . PHE A 1 94 ? 9.944 1.669 26.738 1.00 75.75 94 PHE A O 1
ATOM 749 N N . GLY A 1 95 ? 8.785 -0.018 25.825 1.00 64.81 95 GLY A N 1
ATOM 750 C CA . GLY A 1 95 ? 7.804 -0.090 26.899 1.00 64.81 95 GLY A CA 1
ATOM 751 C C . GLY A 1 95 ? 6.998 1.198 27.025 1.00 64.81 95 GLY A C 1
ATOM 752 O O . GLY A 1 95 ? 6.813 1.706 28.134 1.00 64.81 95 GLY A O 1
ATOM 753 N N . PHE A 1 96 ? 6.479 1.713 25.903 1.00 60.31 96 PHE A N 1
ATOM 754 C CA . PHE A 1 96 ? 5.536 2.845 25.830 1.00 60.31 96 PHE A CA 1
ATOM 755 C C . PHE A 1 96 ? 4.171 2.573 26.528 1.00 60.31 96 PHE A C 1
ATOM 757 O O . PHE A 1 96 ? 3.122 3.026 26.083 1.00 60.31 96 PHE A O 1
ATOM 764 N N . GLN A 1 97 ? 4.158 1.859 27.657 1.00 59.50 97 GLN A N 1
ATOM 765 C CA . GLN A 1 97 ? 3.023 1.726 28.579 1.00 59.50 97 GLN A CA 1
ATOM 766 C C . GLN A 1 97 ? 3.083 2.720 29.755 1.00 59.50 97 GLN A C 1
ATOM 768 O O . GLN A 1 97 ? 2.207 2.731 30.618 1.00 59.50 97 GLN A O 1
ATOM 773 N N . SER A 1 98 ? 4.096 3.588 29.808 1.00 50.91 98 SER A N 1
ATOM 774 C CA . SER A 1 98 ? 4.260 4.548 30.900 1.00 50.91 98 SER A CA 1
ATOM 775 C C . SER A 1 98 ? 3.476 5.843 30.658 1.00 50.91 98 SER A C 1
ATOM 777 O O . SER A 1 98 ? 3.764 6.596 29.728 1.00 50.91 98 SER A O 1
ATOM 779 N N . LYS A 1 99 ? 2.564 6.176 31.587 1.00 57.97 99 LYS A N 1
ATOM 780 C CA . LYS A 1 99 ? 1.903 7.495 31.755 1.00 57.97 99 LYS A CA 1
ATOM 781 C C . LYS A 1 99 ? 2.879 8.687 31.896 1.00 57.97 99 LYS A C 1
ATOM 783 O O . LYS A 1 99 ? 2.429 9.814 32.076 1.00 57.97 99 LYS A O 1
ATOM 788 N N . SER A 1 100 ? 4.192 8.460 31.841 1.00 56.25 100 SER A N 1
ATOM 789 C CA . SER A 1 100 ? 5.249 9.441 32.102 1.00 56.25 100 SER A CA 1
ATOM 790 C C . SER A 1 100 ? 6.274 9.533 30.963 1.00 56.25 100 SER A C 1
ATOM 792 O O . SER A 1 100 ? 7.467 9.729 31.185 1.00 56.25 100 SER A O 1
ATOM 794 N N . LEU A 1 101 ? 5.838 9.402 29.711 1.00 57.16 101 LEU A N 1
ATOM 795 C CA . LEU A 1 101 ? 6.646 9.866 28.585 1.00 57.16 101 LEU A CA 1
ATOM 796 C C . LEU A 1 101 ? 6.397 11.361 28.388 1.00 57.16 101 LEU A C 1
ATOM 798 O O . LEU A 1 101 ? 5.374 11.789 27.855 1.00 57.16 101 LEU A O 1
ATOM 802 N N . LYS A 1 102 ? 7.349 12.167 28.876 1.00 65.06 102 LYS A N 1
ATOM 803 C CA . LYS A 1 102 ? 7.408 13.614 28.636 1.00 65.06 102 LYS A CA 1
ATOM 804 C C . LYS A 1 102 ? 7.281 13.845 27.128 1.00 65.06 102 LYS A C 1
ATOM 806 O O . LYS A 1 102 ? 8.121 13.370 26.367 1.00 65.06 102 LYS A O 1
ATOM 811 N N . GLY A 1 103 ? 6.249 14.582 26.714 1.00 68.44 103 GLY A N 1
ATOM 812 C CA . GLY A 1 103 ? 5.835 14.731 25.311 1.00 68.44 103 GLY A CA 1
ATOM 813 C C . GLY A 1 103 ? 6.930 15.140 24.315 1.00 68.44 103 GLY A C 1
ATOM 814 O O . GLY A 1 103 ? 6.762 14.917 23.124 1.00 68.44 103 GLY A O 1
ATOM 815 N N . GLY A 1 104 ? 8.075 15.657 24.774 1.00 72.12 104 GLY A N 1
ATOM 816 C CA . GLY A 1 104 ? 9.226 15.963 23.921 1.00 72.12 104 GLY A CA 1
ATOM 817 C C . GLY A 1 104 ? 9.826 14.749 23.198 1.00 72.12 104 GLY A C 1
ATOM 818 O O . GLY A 1 104 ? 10.151 14.860 22.021 1.00 72.12 104 GLY A O 1
ATOM 819 N N . VAL A 1 105 ? 9.917 13.579 23.845 1.00 69.75 105 VAL A N 1
ATOM 820 C CA . VAL A 1 105 ? 10.472 12.368 23.198 1.00 69.75 105 VAL A CA 1
ATOM 821 C C . VAL A 1 105 ? 9.517 11.838 22.127 1.00 69.75 105 VAL A C 1
ATOM 823 O O . VAL A 1 105 ? 9.947 11.450 21.048 1.00 69.75 105 VAL A O 1
ATOM 826 N N . MET A 1 106 ? 8.208 11.900 22.386 1.00 63.47 106 MET A N 1
ATOM 827 C CA . MET A 1 106 ? 7.179 11.492 21.427 1.00 63.47 106 MET A CA 1
ATOM 828 C C . MET A 1 106 ? 7.183 12.381 20.178 1.00 63.47 106 MET A C 1
ATOM 830 O O . MET A 1 106 ? 7.108 11.870 19.064 1.00 63.47 106 MET A O 1
ATOM 834 N N . ILE A 1 107 ? 7.335 13.697 20.359 1.00 68.69 107 ILE A N 1
ATOM 835 C CA . ILE A 1 107 ? 7.447 14.656 19.253 1.00 68.69 107 ILE A CA 1
ATOM 836 C C . ILE A 1 107 ? 8.724 14.398 18.446 1.00 68.69 107 ILE A C 1
ATOM 838 O O . ILE A 1 107 ? 8.667 14.376 17.223 1.00 68.69 107 ILE A O 1
ATOM 842 N N . PHE A 1 108 ? 9.858 14.134 19.101 1.00 71.06 108 PHE A N 1
ATOM 843 C CA . PHE A 1 108 ? 11.113 13.831 18.407 1.00 71.06 108 PHE A CA 1
ATOM 844 C C . PHE A 1 108 ? 11.021 12.545 17.572 1.00 71.06 108 PHE A C 1
ATOM 846 O O . PHE A 1 108 ? 11.387 12.536 16.400 1.00 71.06 108 PHE A O 1
ATOM 853 N N . CYS A 1 109 ? 10.460 11.481 18.145 1.00 64.50 109 CYS A N 1
ATOM 854 C CA . CYS A 1 109 ? 10.205 10.217 17.458 1.00 64.50 109 CYS A CA 1
ATOM 855 C C . CYS A 1 109 ? 9.245 10.380 16.265 1.00 64.50 109 CYS A C 1
ATOM 857 O O . CYS A 1 109 ? 9.496 9.833 15.192 1.00 64.50 109 CYS A O 1
ATOM 859 N N . MET A 1 110 ? 8.186 11.179 16.425 1.00 67.31 110 MET A N 1
ATOM 860 C CA . MET A 1 110 ? 7.241 11.498 15.352 1.00 67.31 110 MET A CA 1
ATOM 861 C C . MET A 1 110 ? 7.913 12.282 14.218 1.00 67.31 110 MET A C 1
ATOM 863 O O . MET A 1 110 ? 7.740 11.932 13.053 1.00 67.31 110 MET A O 1
ATOM 867 N N . LEU A 1 111 ? 8.719 13.296 14.547 1.00 69.25 111 LEU A N 1
ATOM 868 C CA . LEU A 1 111 ? 9.461 14.097 13.570 1.00 69.25 111 LEU A CA 1
ATOM 869 C C . LEU A 1 111 ? 10.510 13.271 12.823 1.00 69.25 111 LEU A C 1
ATOM 871 O O . LEU A 1 111 ? 10.639 13.414 11.613 1.00 69.25 111 LEU A O 1
ATOM 875 N N . LEU A 1 112 ? 11.221 12.383 13.518 1.00 75.12 112 LEU A N 1
ATOM 876 C CA . LEU A 1 112 ? 12.240 11.527 12.915 1.00 75.12 112 LEU A CA 1
ATOM 877 C C . LEU A 1 112 ? 11.620 10.478 11.981 1.00 75.12 112 LEU A C 1
ATOM 879 O O . LEU A 1 112 ? 12.145 10.245 10.896 1.00 75.12 112 LEU A O 1
ATOM 883 N N . SER A 1 113 ? 10.464 9.910 12.347 1.00 65.50 113 SER A N 1
ATOM 884 C CA . SER A 1 113 ? 9.708 9.015 11.461 1.00 65.50 113 SER A CA 1
ATOM 885 C C . SER A 1 113 ? 9.155 9.745 10.231 1.00 65.50 113 SER A C 1
ATOM 887 O O . SER A 1 113 ? 9.174 9.182 9.139 1.00 65.50 113 SER A O 1
ATOM 889 N N . LEU A 1 114 ? 8.678 10.986 10.384 1.00 68.19 114 LEU A N 1
ATOM 890 C CA . LEU A 1 114 ? 8.191 11.812 9.272 1.00 68.19 114 LEU A CA 1
ATOM 891 C C . LEU A 1 114 ? 9.328 12.233 8.337 1.00 68.19 114 LEU A C 1
ATOM 893 O O . LEU A 1 114 ? 9.201 12.094 7.125 1.00 68.19 114 LEU A O 1
ATOM 897 N N . ALA A 1 115 ? 10.453 12.683 8.892 1.00 71.81 115 ALA A N 1
ATOM 898 C CA . ALA A 1 115 ? 11.640 13.047 8.125 1.00 71.81 115 ALA A CA 1
ATOM 899 C C . ALA A 1 115 ? 12.233 11.835 7.394 1.00 71.81 115 ALA A C 1
ATOM 901 O O . ALA A 1 115 ? 12.583 11.946 6.224 1.00 71.81 115 ALA A O 1
ATOM 902 N N . GLY A 1 116 ? 12.282 10.668 8.046 1.00 69.50 116 GLY A N 1
ATOM 903 C CA . GLY A 1 116 ? 12.713 9.415 7.424 1.00 69.50 116 GLY A CA 1
ATOM 904 C C . GLY A 1 116 ? 11.790 8.976 6.285 1.00 69.50 116 GLY A C 1
ATOM 905 O O . GLY A 1 116 ? 12.278 8.580 5.231 1.00 69.50 116 GLY A O 1
ATOM 906 N N . GLY A 1 117 ? 10.471 9.117 6.456 1.00 65.44 117 GLY A N 1
ATOM 907 C CA . GLY A 1 117 ? 9.496 8.860 5.394 1.00 65.44 117 GLY A CA 1
ATOM 908 C C . GLY A 1 117 ? 9.661 9.810 4.206 1.00 65.44 117 GLY A C 1
ATOM 909 O O . GLY A 1 117 ? 9.735 9.357 3.069 1.00 65.44 117 GLY A O 1
ATOM 910 N N . ILE A 1 118 ? 9.795 11.114 4.460 1.00 66.81 118 ILE A N 1
ATOM 911 C CA . ILE A 1 118 ? 10.012 12.127 3.414 1.00 66.81 118 ILE A CA 1
ATOM 912 C C . ILE A 1 118 ? 11.337 11.889 2.686 1.00 66.81 118 ILE A C 1
ATOM 914 O O . ILE A 1 118 ? 11.382 11.969 1.464 1.00 66.81 118 ILE A O 1
ATOM 918 N N . TRP A 1 119 ? 12.406 11.556 3.409 1.00 67.12 119 TRP A N 1
ATOM 919 C CA . TRP A 1 119 ? 13.709 11.272 2.812 1.00 67.12 119 TRP A CA 1
ATOM 920 C C . TRP A 1 119 ? 13.698 9.991 1.971 1.00 67.12 119 TRP A C 1
ATOM 922 O O . TRP A 1 119 ? 14.267 9.972 0.882 1.00 67.12 119 TRP A O 1
ATOM 932 N N . ALA A 1 120 ? 13.004 8.944 2.428 1.00 64.00 120 ALA A N 1
ATOM 933 C CA . ALA A 1 120 ? 12.809 7.721 1.652 1.00 64.00 120 ALA A CA 1
ATOM 934 C C . ALA A 1 120 ? 12.027 7.995 0.356 1.00 64.00 120 ALA A C 1
ATOM 936 O O . ALA A 1 120 ? 12.419 7.531 -0.712 1.00 64.00 120 ALA A O 1
ATOM 937 N N . LEU A 1 121 ? 10.971 8.811 0.434 1.00 60.38 121 LEU A N 1
ATOM 938 C CA . LEU A 1 121 ? 10.187 9.218 -0.733 1.00 60.38 121 LEU A CA 1
ATOM 939 C C . LEU A 1 121 ? 10.961 10.157 -1.671 1.00 60.38 121 LEU A C 1
ATOM 941 O O . LEU A 1 121 ? 10.788 10.070 -2.876 1.00 60.38 121 LEU A O 1
ATOM 945 N N . ALA A 1 122 ? 11.841 11.018 -1.161 1.00 64.12 122 ALA A N 1
ATOM 946 C CA . ALA A 1 122 ? 12.658 11.906 -1.993 1.00 64.12 122 ALA A CA 1
ATOM 947 C C . ALA A 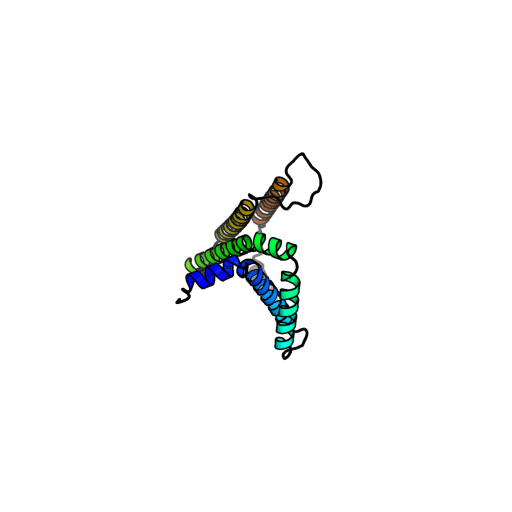1 122 ? 13.758 11.159 -2.773 1.00 64.12 122 ALA A C 1
ATOM 949 O O . ALA A 1 122 ? 14.216 11.629 -3.815 1.00 64.12 122 ALA A O 1
ATOM 950 N N . GLN A 1 123 ? 14.193 9.991 -2.293 1.00 56.94 123 GLN A N 1
ATOM 951 C CA . GLN A 1 123 ? 15.189 9.180 -2.998 1.00 56.94 123 GLN A CA 1
ATOM 952 C C . GLN A 1 123 ? 14.613 8.349 -4.139 1.00 56.94 123 GLN A C 1
ATOM 954 O O . GLN A 1 123 ? 15.338 8.043 -5.083 1.00 56.94 123 GLN A O 1
ATOM 959 N N . THR A 1 124 ? 13.317 8.034 -4.115 1.00 56.00 124 THR A N 1
ATOM 960 C CA . THR A 1 124 ? 12.705 7.315 -5.239 1.00 56.00 124 THR A CA 1
ATOM 961 C C . THR A 1 124 ? 12.559 8.153 -6.502 1.00 56.00 124 THR A C 1
ATOM 963 O O . THR A 1 124 ? 12.313 7.607 -7.571 1.00 56.00 124 THR A O 1
ATOM 966 N N . THR A 1 125 ? 12.702 9.471 -6.391 1.00 52.62 125 THR A N 1
ATOM 967 C CA . THR A 1 125 ? 12.581 10.425 -7.497 1.00 52.62 125 THR A CA 1
ATOM 968 C C . THR A 1 125 ? 13.881 10.614 -8.290 1.00 52.62 125 THR A C 1
ATOM 970 O O . THR A 1 125 ? 13.959 11.520 -9.111 1.00 52.62 125 THR A O 1
ATOM 973 N N . GLN A 1 126 ? 14.906 9.770 -8.095 1.00 48.75 126 GLN A N 1
ATOM 974 C CA . GLN A 1 126 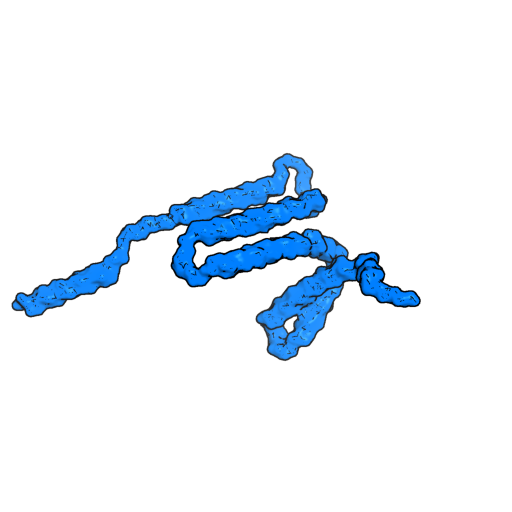? 16.171 9.849 -8.850 1.00 48.75 126 GLN A CA 1
ATOM 975 C C . GLN A 1 126 ? 16.176 9.132 -10.217 1.00 48.75 126 GLN A C 1
ATOM 977 O O . GLN A 1 126 ? 17.226 9.048 -10.850 1.00 48.75 126 GLN A O 1
ATOM 982 N N . GLY A 1 127 ? 15.035 8.655 -10.719 1.00 51.19 127 GLY A N 1
ATOM 983 C CA . GLY A 1 127 ? 14.940 8.045 -12.048 1.00 51.19 127 GLY A CA 1
ATOM 984 C C . GLY A 1 127 ? 13.666 8.477 -12.757 1.00 51.19 127 GLY A C 1
ATOM 985 O O . GLY A 1 127 ? 12.613 7.924 -12.487 1.00 51.19 127 GLY A O 1
ATOM 986 N N . GLU A 1 128 ? 13.801 9.473 -13.631 1.00 43.25 128 GLU A N 1
ATOM 987 C CA . GLU A 1 128 ? 12.767 10.060 -14.493 1.00 43.25 128 GLU A CA 1
ATOM 988 C C . GLU A 1 128 ? 11.566 10.694 -13.773 1.00 43.25 128 GLU A C 1
ATOM 990 O O . GLU A 1 128 ? 10.633 10.062 -13.284 1.00 43.25 128 GLU A O 1
ATOM 995 N N . ALA A 1 129 ? 11.592 12.026 -13.755 1.00 42.88 129 ALA A N 1
ATOM 996 C CA . ALA A 1 129 ? 10.475 12.865 -13.378 1.00 42.88 129 ALA A CA 1
ATOM 997 C C . ALA A 1 129 ? 9.258 12.562 -14.270 1.00 42.88 129 ALA A C 1
ATOM 999 O O . ALA A 1 129 ? 9.129 13.108 -15.365 1.00 42.88 129 ALA A O 1
ATOM 1000 N N . VAL A 1 130 ? 8.316 11.756 -13.776 1.00 47.12 130 VAL A N 1
ATOM 1001 C CA . VAL A 1 130 ? 6.922 11.812 -14.235 1.00 47.12 130 VAL A CA 1
ATOM 1002 C C . VAL A 1 130 ? 6.321 13.100 -13.671 1.00 47.12 130 VAL A C 1
ATOM 1004 O O . VAL A 1 130 ? 5.577 13.106 -12.693 1.00 47.12 130 VAL A O 1
ATOM 1007 N N . ILE A 1 131 ? 6.707 14.225 -14.267 1.00 44.94 131 ILE A N 1
ATOM 1008 C CA . ILE A 1 131 ? 5.981 15.484 -14.155 1.00 44.94 131 ILE A CA 1
ATOM 1009 C C . ILE A 1 131 ? 5.273 15.648 -15.495 1.00 44.94 131 ILE A C 1
ATOM 1011 O O . ILE A 1 131 ? 5.877 15.515 -16.558 1.00 44.94 131 ILE A O 1
ATOM 1015 N N . LEU A 1 132 ? 3.964 15.886 -15.437 1.00 45.16 132 LEU A N 1
ATOM 1016 C CA . LEU A 1 132 ? 3.169 16.343 -16.573 1.00 45.16 132 LEU A CA 1
ATOM 1017 C C . LEU A 1 132 ? 3.959 17.397 -17.377 1.00 45.16 132 LEU A C 1
ATOM 1019 O O . LEU A 1 132 ? 4.605 18.245 -16.764 1.00 45.16 132 LEU A O 1
ATOM 1023 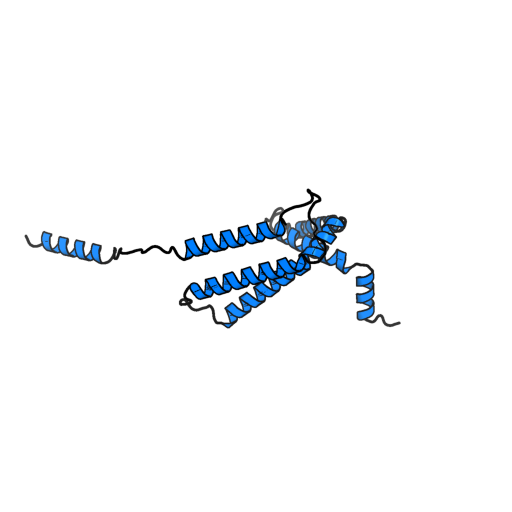N N . PRO A 1 133 ? 3.905 17.402 -18.719 1.00 46.62 133 PRO A N 1
ATOM 1024 C CA . PRO A 1 133 ? 4.623 18.384 -19.518 1.00 46.62 133 PRO A CA 1
ATOM 1025 C C . PRO A 1 133 ? 3.957 19.751 -19.346 1.00 46.62 133 PRO A C 1
ATOM 1027 O O . PRO A 1 133 ? 3.069 20.128 -20.110 1.00 46.62 133 PRO A O 1
ATOM 1030 N N . VAL A 1 134 ? 4.358 20.494 -18.319 1.00 47.50 134 VAL A N 1
ATOM 1031 C CA . VAL A 1 134 ? 3.956 21.881 -18.119 1.00 47.50 134 VAL A CA 1
ATOM 1032 C C . VAL A 1 134 ? 5.207 22.697 -17.822 1.00 47.50 134 VAL A C 1
ATOM 1034 O O . VAL A 1 134 ? 5.598 22.891 -16.684 1.00 47.50 134 VAL A O 1
ATOM 1037 N N . ILE A 1 135 ? 5.769 23.190 -18.927 1.00 43.75 135 ILE A N 1
ATOM 1038 C CA . ILE A 1 135 ? 6.486 24.461 -19.058 1.00 43.75 135 ILE A CA 1
ATOM 1039 C C . ILE A 1 135 ? 7.889 24.494 -18.435 1.00 43.75 135 ILE A C 1
ATOM 1041 O O . ILE A 1 135 ? 8.105 24.579 -17.235 1.00 43.75 135 ILE A O 1
ATOM 1045 N N . ASP A 1 136 ? 8.856 24.475 -19.343 1.00 46.53 136 ASP A N 1
ATOM 1046 C CA . ASP A 1 136 ? 10.287 24.551 -19.108 1.00 46.53 136 ASP A CA 1
ATOM 1047 C C . ASP A 1 136 ? 10.730 25.870 -18.435 1.00 46.53 136 ASP A C 1
ATOM 1049 O O . ASP A 1 136 ? 10.392 26.963 -18.893 1.00 46.53 136 ASP A O 1
ATOM 1053 N N . LYS A 1 137 ? 11.626 25.687 -17.457 1.00 61.81 137 LYS A N 1
ATOM 1054 C CA . LYS A 1 137 ? 12.707 26.558 -16.956 1.00 61.81 137 LYS A CA 1
ATOM 1055 C C . LYS A 1 137 ? 12.425 27.722 -15.989 1.00 61.81 137 LYS A C 1
ATOM 1057 O O . LYS A 1 137 ? 11.869 28.752 -16.338 1.00 61.81 137 LYS A O 1
ATOM 1062 N N . GLU A 1 138 ? 13.111 27.558 -14.849 1.00 57.62 138 GLU A N 1
ATOM 1063 C CA . GLU A 1 138 ? 13.573 28.508 -13.823 1.00 57.62 138 GLU A CA 1
ATOM 1064 C C . GLU A 1 138 ? 12.868 28.392 -12.460 1.00 57.62 138 GLU A C 1
ATOM 1066 O O . GLU A 1 138 ? 11.721 28.775 -12.279 1.00 57.62 138 GLU A O 1
ATOM 1071 N N . ILE A 1 139 ? 13.648 27.885 -11.490 1.00 49.41 139 ILE A N 1
ATOM 1072 C CA . ILE A 1 139 ? 13.297 27.397 -10.143 1.00 49.41 139 ILE A CA 1
ATOM 1073 C C . ILE A 1 139 ? 12.610 26.020 -10.172 1.00 49.41 139 ILE A C 1
ATOM 1075 O O . ILE A 1 139 ? 11.458 25.874 -10.552 1.00 49.41 139 ILE A O 1
ATOM 1079 N N . SER A 1 140 ? 13.346 24.984 -9.762 1.00 57.56 140 SER A N 1
ATOM 1080 C CA . SER A 1 140 ? 12.846 23.607 -9.671 1.00 57.56 140 SER A CA 1
ATOM 1081 C C . SER A 1 140 ? 11.678 23.527 -8.680 1.00 57.56 140 SER A C 1
ATOM 1083 O O . SER A 1 140 ? 11.861 23.741 -7.484 1.00 57.56 140 SER A O 1
ATOM 1085 N N . GLU A 1 141 ? 10.470 23.196 -9.147 1.00 50.84 141 GLU A N 1
ATOM 1086 C CA . GLU A 1 141 ? 9.269 23.067 -8.300 1.00 50.84 141 GLU A CA 1
ATOM 1087 C C . GLU A 1 141 ? 9.387 21.947 -7.245 1.00 50.84 141 GLU A C 1
ATOM 1089 O O . GLU A 1 141 ? 8.675 21.952 -6.236 1.00 50.84 141 GLU A O 1
ATOM 1094 N N . SER A 1 142 ? 10.362 21.042 -7.408 1.00 52.09 142 SER A N 1
ATOM 1095 C CA . SER A 1 142 ? 10.758 20.070 -6.383 1.00 52.09 142 SER A CA 1
ATOM 1096 C C . SER A 1 142 ? 11.315 20.733 -5.107 1.00 52.09 142 SER A C 1
ATOM 1098 O O . SER A 1 142 ? 11.262 20.116 -4.041 1.00 52.09 142 SER A O 1
ATOM 1100 N N . ASP A 1 143 ? 11.786 21.985 -5.174 1.00 53.31 143 ASP A N 1
ATOM 1101 C CA . ASP A 1 143 ? 12.250 22.765 -4.014 1.00 53.31 143 ASP A CA 1
ATOM 1102 C C . ASP A 1 143 ? 11.103 23.515 -3.308 1.00 53.31 143 ASP A C 1
ATOM 1104 O O . ASP A 1 143 ? 11.179 23.790 -2.107 1.00 5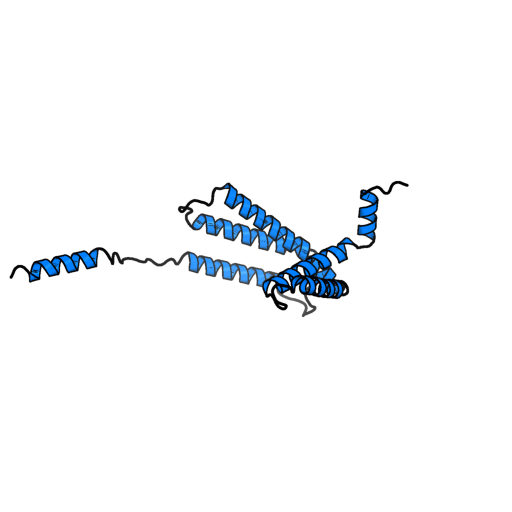3.31 143 ASP A O 1
ATOM 1108 N N . ALA A 1 144 ? 9.989 23.787 -3.999 1.00 50.59 144 ALA A N 1
ATOM 1109 C CA . ALA A 1 144 ? 8.828 24.465 -3.415 1.00 50.59 144 ALA A CA 1
ATOM 1110 C C . ALA A 1 144 ? 8.080 23.565 -2.415 1.00 50.59 144 ALA A C 1
ATOM 1112 O O . ALA A 1 144 ? 7.669 24.025 -1.345 1.00 50.59 144 ALA A O 1
ATOM 1113 N N . GLY A 1 145 ? 7.973 22.263 -2.708 1.00 51.12 145 GLY A N 1
ATOM 1114 C CA . GLY A 1 145 ? 7.409 21.274 -1.783 1.00 51.12 145 GLY A CA 1
ATOM 1115 C C . GLY A 1 145 ? 8.229 21.148 -0.495 1.00 51.12 145 GLY A C 1
ATOM 1116 O O . GLY A 1 145 ? 7.670 21.145 0.603 1.00 51.12 145 GLY A O 1
ATOM 1117 N N . ALA A 1 146 ? 9.560 21.149 -0.611 1.00 52.09 146 ALA A N 1
ATOM 1118 C CA . ALA A 1 146 ? 10.460 21.145 0.539 1.00 52.09 146 ALA A CA 1
ATOM 1119 C C . ALA A 1 146 ? 10.331 22.434 1.375 1.00 52.09 146 ALA A C 1
ATOM 1121 O O . ALA A 1 146 ? 10.293 22.370 2.605 1.00 52.09 146 ALA A O 1
ATOM 1122 N N . MET A 1 147 ? 10.177 23.599 0.737 1.00 50.44 147 MET A N 1
ATOM 1123 C CA . MET A 1 147 ? 9.999 24.876 1.439 1.00 50.44 147 MET A CA 1
ATOM 1124 C C . MET A 1 147 ? 8.645 25.005 2.152 1.00 50.44 147 MET A C 1
ATOM 1126 O O . MET A 1 147 ? 8.600 25.515 3.274 1.00 50.44 147 MET A O 1
ATOM 1130 N N . VAL A 1 148 ? 7.552 24.493 1.574 1.00 56.25 148 VAL A N 1
ATOM 1131 C CA . VAL A 1 148 ? 6.239 24.433 2.250 1.00 56.25 148 VAL A CA 1
ATOM 1132 C C . VAL A 1 148 ? 6.299 23.501 3.463 1.00 56.25 148 VAL A C 1
ATOM 1134 O O . VAL A 1 148 ? 5.769 23.834 4.524 1.00 56.25 148 VAL A O 1
ATOM 1137 N N . VAL A 1 149 ? 7.014 22.378 3.356 1.00 52.34 149 VAL A N 1
ATOM 1138 C CA . VAL A 1 149 ? 7.231 21.442 4.470 1.00 52.34 149 VAL A CA 1
ATOM 1139 C C . VAL A 1 149 ? 8.060 22.082 5.589 1.00 52.34 149 VAL A C 1
ATOM 1141 O O . VAL A 1 149 ? 7.686 21.958 6.755 1.00 52.34 149 VAL A O 1
ATOM 1144 N N . VAL A 1 150 ? 9.120 22.832 5.261 1.00 52.84 150 VAL A N 1
ATOM 1145 C CA . VAL A 1 150 ? 9.914 23.607 6.237 1.00 52.84 150 VAL A CA 1
ATOM 1146 C C . VAL A 1 150 ? 9.065 24.702 6.896 1.00 52.84 150 VAL A C 1
ATOM 1148 O O . VAL A 1 150 ? 9.135 24.886 8.113 1.00 52.84 150 VAL A O 1
ATOM 1151 N N . GLY A 1 151 ? 8.201 25.374 6.131 1.00 61.81 151 GLY A N 1
ATOM 1152 C CA . GLY A 1 151 ? 7.261 26.373 6.644 1.00 61.81 151 GLY A CA 1
ATOM 1153 C C . GLY A 1 151 ? 6.234 25.791 7.622 1.00 61.81 151 GLY A C 1
ATOM 1154 O O . GLY A 1 151 ? 6.022 26.350 8.700 1.00 61.81 151 GLY A O 1
ATOM 1155 N N . VAL A 1 152 ? 5.646 24.633 7.303 1.00 53.91 152 VAL A N 1
ATOM 1156 C CA . VAL A 1 152 ? 4.711 23.919 8.193 1.00 53.91 152 VAL A CA 1
ATOM 1157 C C . VAL A 1 152 ? 5.431 23.392 9.442 1.00 53.91 152 VAL A C 1
ATOM 1159 O O . VAL A 1 152 ? 4.868 23.439 10.534 1.00 53.91 152 VAL A O 1
ATOM 1162 N N . LEU A 1 153 ? 6.697 22.981 9.328 1.00 52.34 153 LEU A N 1
ATOM 1163 C CA . LEU A 1 153 ? 7.552 22.598 10.460 1.00 52.34 153 LEU A CA 1
ATOM 1164 C C . LEU A 1 153 ? 7.779 23.762 11.435 1.00 52.34 153 LEU A C 1
ATOM 1166 O O . LEU A 1 153 ? 7.588 23.595 12.640 1.00 52.34 153 LEU A O 1
ATOM 1170 N N . ILE A 1 154 ? 8.126 24.949 10.926 1.00 63.59 154 ILE A N 1
ATOM 1171 C CA . ILE A 1 154 ? 8.313 26.161 11.743 1.00 63.59 154 ILE A CA 1
ATOM 1172 C C . ILE A 1 154 ? 6.989 26.576 12.401 1.00 63.59 154 ILE A C 1
ATOM 1174 O O . ILE A 1 154 ? 6.972 26.894 13.592 1.00 63.59 154 ILE A O 1
ATOM 1178 N N . LEU A 1 155 ? 5.871 26.505 11.669 1.00 58.41 155 LEU A N 1
ATOM 1179 C CA . LEU A 1 155 ? 4.529 26.789 12.188 1.00 58.41 155 LEU A CA 1
ATOM 1180 C C . LEU A 1 155 ? 4.148 25.834 13.332 1.00 58.41 155 LEU A C 1
ATOM 1182 O O . LEU A 1 155 ? 3.679 26.271 14.383 1.00 58.41 155 LEU A O 1
ATOM 1186 N N . LEU A 1 156 ? 4.391 24.532 13.167 1.00 53.28 156 LEU A N 1
ATOM 1187 C CA . LEU A 1 156 ? 4.084 23.524 14.180 1.00 53.28 156 LEU A CA 1
ATOM 1188 C C . LEU A 1 156 ? 4.996 23.637 15.408 1.00 53.28 156 LEU A C 1
ATOM 1190 O O . LEU A 1 156 ? 4.515 23.435 16.520 1.00 53.28 156 LEU A O 1
ATOM 1194 N N . ILE A 1 157 ? 6.267 24.024 15.245 1.00 55.94 157 ILE A N 1
ATOM 1195 C CA . ILE A 1 157 ? 7.187 24.297 16.364 1.00 55.94 157 ILE A CA 1
ATOM 1196 C C . ILE A 1 157 ? 6.775 25.572 17.111 1.00 55.94 157 ILE A C 1
ATOM 1198 O O . ILE A 1 157 ? 6.776 25.582 18.343 1.00 55.94 157 ILE A O 1
ATOM 1202 N N . ALA A 1 158 ? 6.356 26.621 16.399 1.00 64.44 158 ALA A N 1
ATOM 1203 C CA . ALA A 1 158 ? 5.844 27.845 17.012 1.00 64.44 158 ALA A CA 1
ATOM 1204 C C . ALA A 1 158 ? 4.547 27.588 17.804 1.00 64.44 158 ALA A C 1
ATOM 1206 O O . ALA A 1 158 ? 4.391 28.092 18.919 1.00 64.44 158 ALA A O 1
ATOM 1207 N N . ILE A 1 159 ? 3.647 26.747 17.283 1.00 55.53 159 ILE A N 1
ATOM 1208 C CA . ILE A 1 159 ? 2.400 26.356 17.959 1.00 55.53 159 ILE A CA 1
ATOM 1209 C C . ILE A 1 159 ? 2.681 25.399 19.135 1.00 55.53 159 ILE A C 1
ATOM 1211 O O . ILE A 1 159 ? 2.107 25.564 20.211 1.00 55.53 159 ILE A O 1
ATOM 1215 N N . ALA A 1 160 ? 3.599 24.440 18.983 1.00 58.25 160 ALA A N 1
ATOM 1216 C CA . ALA A 1 160 ? 3.975 23.491 20.036 1.00 58.25 160 ALA A CA 1
ATOM 1217 C C . ALA A 1 160 ? 4.774 24.139 21.184 1.00 58.25 160 ALA A C 1
ATOM 1219 O O . ALA A 1 160 ? 4.607 23.743 22.341 1.00 58.25 160 ALA A O 1
ATOM 1220 N N . GLY A 1 161 ? 5.602 25.148 20.888 1.00 47.66 161 GLY A N 1
ATOM 1221 C CA . GLY A 1 161 ? 6.302 25.976 21.878 1.00 47.66 161 GLY A CA 1
ATOM 1222 C C . GLY A 1 161 ? 5.380 26.963 22.603 1.00 47.66 161 GLY A C 1
ATOM 1223 O O . GLY A 1 161 ? 5.691 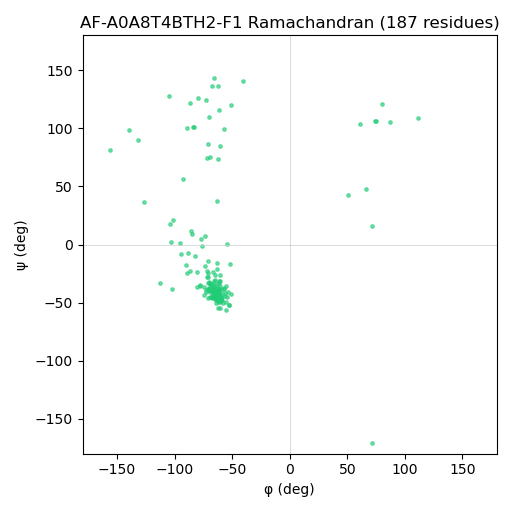27.412 23.705 1.00 47.66 161 GLY A O 1
ATOM 1224 N N . SER A 1 162 ? 4.204 27.236 22.036 1.00 54.94 162 SER A N 1
ATOM 1225 C CA . SER A 1 162 ? 3.177 28.101 22.613 1.00 54.94 162 SER A CA 1
ATOM 1226 C C . SER A 1 162 ? 2.170 27.302 23.441 1.00 54.94 162 SER A C 1
ATOM 1228 O O . SER A 1 162 ? 0.963 27.377 23.211 1.00 54.94 162 SER A O 1
ATOM 1230 N N . ARG A 1 163 ? 2.626 26.542 24.450 1.00 57.62 163 ARG A N 1
ATOM 1231 C CA . ARG A 1 163 ? 1.697 26.152 25.523 1.00 57.62 163 ARG A CA 1
ATOM 1232 C C . ARG A 1 163 ? 1.539 27.325 26.497 1.00 57.62 163 ARG A C 1
ATOM 1234 O O . ARG A 1 163 ? 2.538 27.845 26.995 1.00 57.62 163 ARG A O 1
ATOM 1241 N N . PRO A 1 164 ? 0.294 27.760 26.760 1.00 54.44 164 PRO A N 1
ATOM 1242 C CA . PRO A 1 164 ? 0.009 28.965 27.520 1.00 54.44 164 PRO A CA 1
ATOM 1243 C C . PRO A 1 164 ? 0.463 28.790 28.967 1.00 54.44 164 PRO A C 1
ATOM 1245 O O . PRO A 1 164 ? 0.275 27.730 29.569 1.00 54.44 164 PRO A O 1
ATOM 1248 N N . LYS A 1 165 ? 0.983 29.865 29.568 1.00 48.56 165 LYS A N 1
ATOM 1249 C CA . LYS A 1 165 ? 0.946 30.018 31.026 1.00 48.56 165 LYS A CA 1
ATOM 1250 C C . LYS A 1 165 ? -0.528 30.040 31.448 1.00 48.56 165 LYS A C 1
ATOM 1252 O O . LYS A 1 165 ? -1.106 31.107 31.625 1.00 48.56 165 LYS A O 1
ATOM 1257 N N . LEU A 1 166 ? -1.132 28.869 31.643 1.00 54.38 166 LEU A N 1
ATOM 1258 C CA . LEU A 1 166 ? -2.320 28.699 32.477 1.00 54.38 166 LEU A CA 1
ATOM 1259 C C . LEU A 1 166 ? -1.879 28.921 33.924 1.00 54.38 166 LEU A C 1
ATOM 1261 O O . LEU A 1 166 ? -1.648 28.001 34.709 1.00 54.38 166 LEU A O 1
ATOM 1265 N N . ARG A 1 167 ? -1.665 30.198 34.238 1.00 58.06 167 ARG A N 1
ATOM 1266 C CA . ARG A 1 167 ? -1.392 30.684 35.575 1.00 58.06 167 ARG A CA 1
ATOM 1267 C C . ARG A 1 167 ? -2.736 30.854 36.261 1.00 58.06 167 ARG A C 1
ATOM 1269 O O . ARG A 1 167 ? -3.416 31.848 36.058 1.00 58.06 167 ARG A O 1
ATOM 1276 N N . GLY A 1 168 ? -3.048 29.876 37.099 1.00 59.88 168 GLY A N 1
ATOM 1277 C CA . GLY A 1 168 ? -4.040 30.004 38.150 1.00 59.88 168 GLY A CA 1
ATOM 1278 C C . GLY A 1 168 ? -5.451 29.689 37.695 1.00 59.88 168 GLY A C 1
ATOM 1279 O O . GLY A 1 168 ? -6.098 30.509 37.072 1.00 59.88 168 GLY A O 1
ATOM 1280 N N . LEU A 1 169 ? -5.931 28.521 38.106 1.00 56.75 169 LEU A N 1
ATOM 1281 C CA . LEU A 1 169 ? -7.224 28.377 38.768 1.00 56.75 169 LEU A CA 1
ATOM 1282 C C . LEU A 1 169 ? -7.148 27.091 39.600 1.00 56.75 169 LEU A C 1
ATOM 1284 O O . LEU A 1 169 ? -7.626 26.025 39.224 1.00 56.75 169 LEU A O 1
ATOM 1288 N N . ARG A 1 170 ? -6.532 27.223 40.784 1.00 59.56 170 ARG A N 1
ATOM 1289 C CA . ARG A 1 170 ? -6.944 26.477 41.984 1.00 59.56 170 ARG A CA 1
ATOM 1290 C C . ARG A 1 170 ? -8.381 26.915 42.298 1.00 59.56 170 ARG A C 1
ATOM 1292 O O . ARG A 1 170 ? -8.608 27.749 43.163 1.00 59.56 170 ARG A O 1
ATOM 1299 N N . GLY A 1 171 ? -9.326 26.451 41.487 1.00 59.62 171 GLY A N 1
ATOM 1300 C CA . GLY A 1 171 ? -10.705 26.937 41.463 1.00 59.62 171 GLY A CA 1
ATOM 1301 C C . GLY A 1 171 ? -11.709 26.020 42.150 1.00 59.62 171 GLY A C 1
ATOM 1302 O O . GLY A 1 171 ? -12.888 26.336 42.136 1.00 59.62 171 GLY A O 1
ATOM 1303 N N . HIS A 1 172 ? -11.272 24.904 42.742 1.00 58.47 172 HIS A N 1
ATOM 1304 C CA . HIS A 1 172 ? -12.187 23.996 43.439 1.00 58.47 172 HIS A CA 1
ATOM 1305 C C . HIS A 1 172 ? -11.961 23.944 44.950 1.00 58.47 172 HIS A C 1
ATOM 1307 O O . HIS A 1 172 ? -12.928 23.870 45.690 1.00 58.47 172 HIS A O 1
ATOM 1313 N N . GLU A 1 173 ? -10.729 24.086 45.442 1.00 65.12 173 GLU A N 1
ATOM 1314 C CA . GLU A 1 173 ? -10.500 24.095 46.897 1.00 65.12 173 GLU A CA 1
ATOM 1315 C C . GLU A 1 173 ? -10.814 25.463 47.524 1.00 65.12 173 GLU A C 1
ATOM 1317 O O . GLU A 1 173 ? -11.412 25.525 48.590 1.00 65.12 173 GLU A O 1
ATOM 1322 N N . GLY A 1 174 ? -10.524 26.572 46.830 1.00 67.38 174 GLY A N 1
ATOM 1323 C CA . GLY A 1 174 ? -10.773 27.920 47.362 1.00 67.38 174 GLY A CA 1
ATOM 1324 C C . GLY A 1 174 ? -12.252 28.318 47.432 1.00 67.38 174 GLY A C 1
ATOM 1325 O O . GLY A 1 174 ? -12.629 29.116 48.286 1.00 67.38 174 GLY A O 1
ATOM 1326 N N . PHE A 1 175 ? -13.101 27.761 46.562 1.00 69.62 175 PHE A N 1
ATOM 1327 C CA . PHE A 1 175 ? -14.537 28.058 46.562 1.00 69.62 175 PHE A CA 1
ATOM 1328 C C . PHE A 1 175 ? -15.257 27.378 47.734 1.00 69.62 175 PHE A C 1
ATOM 1330 O O . PHE A 1 175 ? -16.041 28.019 48.433 1.00 69.62 175 PHE A O 1
ATOM 1337 N N . PHE A 1 176 ? -14.943 26.106 47.999 1.00 74.44 176 PHE A N 1
ATOM 1338 C CA . PHE A 1 176 ? -15.515 25.380 49.135 1.00 74.44 176 PHE A CA 1
ATOM 1339 C C . PHE A 1 176 ? -15.052 25.958 50.480 1.00 74.44 176 PHE A C 1
ATOM 1341 O O . PHE A 1 176 ? -15.859 26.075 51.401 1.00 74.44 176 PHE A O 1
ATOM 1348 N N . ASP A 1 177 ? -13.802 26.418 50.567 1.00 79.44 177 ASP A N 1
ATOM 1349 C CA . ASP A 1 177 ? -13.260 27.045 51.778 1.00 79.44 177 ASP A CA 1
ATOM 1350 C C . ASP A 1 177 ? -13.881 28.434 52.052 1.00 79.44 177 ASP A C 1
ATOM 1352 O O . ASP A 1 177 ? -14.106 28.824 53.201 1.00 79.44 177 ASP A O 1
ATOM 1356 N N . ALA A 1 178 ? -14.243 29.172 50.994 1.00 76.75 178 ALA A N 1
ATOM 1357 C CA . ALA A 1 178 ? -14.961 30.443 51.100 1.00 76.75 178 ALA A CA 1
ATOM 1358 C C . ALA A 1 178 ? -16.437 30.262 51.498 1.00 76.75 178 ALA A C 1
ATOM 1360 O O . ALA A 1 178 ? -16.945 31.040 52.308 1.00 76.75 178 ALA A O 1
ATOM 1361 N N . MET A 1 179 ? -17.115 29.230 50.977 1.00 77.75 179 MET A N 1
ATOM 1362 C CA . MET A 1 179 ? -18.498 28.927 51.369 1.00 77.75 179 MET A CA 1
ATOM 1363 C C . MET A 1 179 ? -18.594 28.414 52.809 1.00 77.75 179 MET A C 1
ATOM 1365 O O . MET A 1 179 ? -19.492 28.834 53.536 1.00 77.75 179 MET A O 1
ATOM 1369 N N . SER A 1 180 ? -17.637 27.589 53.247 1.00 82.31 180 SER A N 1
ATOM 1370 C CA . SER A 1 180 ? -17.530 27.141 54.643 1.00 82.31 180 SER A CA 1
ATOM 1371 C C . SER A 1 180 ? -17.458 28.331 55.613 1.00 82.31 180 SER A C 1
ATOM 1373 O O . SER A 1 180 ? -18.276 28.461 56.524 1.00 82.31 180 SER A O 1
ATOM 1375 N N . LYS A 1 181 ? -16.578 29.302 55.332 1.00 85.12 181 LYS A N 1
ATOM 1376 C CA . LYS A 1 181 ? -16.423 30.509 56.165 1.00 85.12 181 LYS A CA 1
ATOM 1377 C C . LYS A 1 181 ? -17.632 31.450 56.161 1.00 85.12 181 LYS A C 1
ATOM 1379 O O . LYS A 1 181 ? -17.780 32.236 57.097 1.00 85.12 181 LYS A O 1
ATOM 1384 N N . MET A 1 182 ? -18.475 31.419 55.127 1.00 84.50 182 MET A N 1
ATOM 1385 C CA . MET A 1 182 ? -19.730 32.182 55.116 1.00 84.50 182 MET A CA 1
ATOM 1386 C C . MET A 1 182 ? -20.826 31.507 55.947 1.00 84.50 182 MET A C 1
ATOM 1388 O O . MET A 1 182 ? -21.588 32.218 56.600 1.00 84.50 182 MET A O 1
ATOM 1392 N N . GLY A 1 183 ? -20.877 30.171 55.974 1.00 82.56 183 GLY A N 1
ATOM 1393 C CA . GLY A 1 183 ? -21.819 29.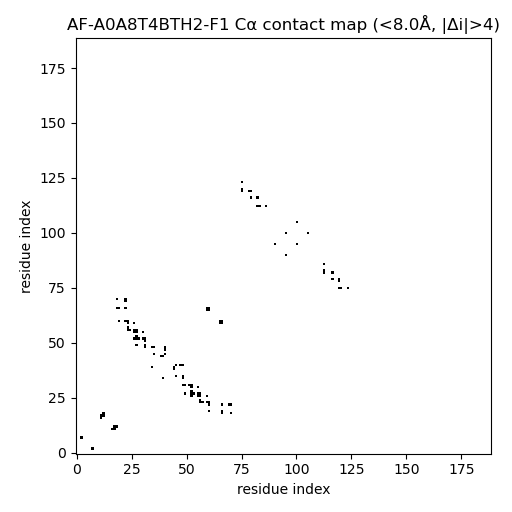421 56.811 1.00 82.56 183 GLY A CA 1
ATOM 1394 C C . GLY A 1 183 ? -21.623 29.696 58.303 1.00 82.56 183 GLY A C 1
ATOM 1395 O O . GLY A 1 183 ? -22.582 30.020 59.004 1.00 82.56 183 GLY A O 1
ATOM 1396 N N . ASP A 1 184 ? -20.371 29.693 58.766 1.00 85.00 184 ASP A N 1
ATOM 1397 C CA . ASP A 1 184 ? -20.052 29.953 60.177 1.00 85.00 184 ASP A CA 1
ATOM 1398 C C . ASP A 1 184 ? -20.416 31.379 60.618 1.00 85.00 184 ASP A C 1
ATOM 1400 O O . ASP A 1 184 ? -20.898 31.584 61.731 1.00 85.00 184 ASP A O 1
ATOM 1404 N N . LYS A 1 185 ? -20.264 32.377 59.735 1.00 81.25 185 LYS A N 1
ATOM 1405 C CA . LYS A 1 185 ? -20.622 33.774 60.040 1.00 81.25 185 LYS A CA 1
ATOM 1406 C C . LYS A 1 185 ? -22.125 34.034 60.116 1.00 81.25 185 LYS A C 1
ATOM 1408 O O . LYS A 1 185 ? -22.515 35.014 60.740 1.00 81.25 185 LYS A O 1
ATOM 1413 N N . LEU A 1 186 ? -22.949 33.200 59.485 1.00 76.06 186 LEU A N 1
ATOM 1414 C CA . LEU A 1 186 ? -24.406 33.349 59.497 1.00 76.06 186 LEU A CA 1
ATOM 1415 C C . LEU A 1 186 ? -25.078 32.601 60.655 1.00 76.06 186 LEU A C 1
ATOM 1417 O O . LEU A 1 186 ? -26.218 32.915 60.973 1.00 76.06 186 LEU A O 1
ATOM 1421 N N . SER A 1 187 ? -24.395 31.643 61.294 1.00 73.75 187 SER A N 1
ATOM 1422 C CA . SER A 1 187 ? -24.937 30.920 62.459 1.00 73.75 187 SER A CA 1
ATOM 1423 C C . SER A 1 187 ? -24.521 31.503 63.818 1.00 73.75 187 SER A C 1
ATOM 1425 O O . SER A 1 187 ? -25.031 31.074 64.849 1.00 73.75 187 SER A O 1
ATOM 1427 N N . GLY A 1 188 ? -23.595 32.470 63.825 1.00 69.25 188 GLY A N 1
ATOM 1428 C CA . GLY A 1 188 ? -22.991 33.042 65.033 1.00 69.25 188 GLY A CA 1
ATOM 1429 C C . GLY A 1 188 ? -23.481 34.436 65.449 1.00 69.25 188 GLY A C 1
ATOM 1430 O O . GLY A 1 188 ? -22.775 35.095 66.211 1.00 69.25 188 GLY A O 1
ATOM 1431 N N . GLY A 1 189 ? -24.627 34.908 64.950 1.00 57.91 189 GLY A N 1
ATOM 1432 C CA . GLY A 1 189 ? -25.265 36.172 65.348 1.00 57.91 189 GLY A CA 1
ATOM 1433 C C . GLY A 1 189 ? -26.763 35.995 65.523 1.00 57.91 189 GLY A C 1
ATOM 1434 O O . GLY A 1 189 ? -27.314 36.660 66.425 1.00 57.91 189 GLY A O 1
#

Radius of gyration: 28.9 Å; Cα contacts (8 Å, |Δi|>4): 60; chains: 1; bounding box: 42×69×85 Å